Protein AF-A0A967BGD7-F1 (afdb_monomer)

Radius of gyration: 21.69 Å; Cα contacts (8 Å, |Δi|>4): 410; chains: 1; bounding box: 66×58×56 Å

pLDDT: mean 85.73, std 11.51, range [27.0, 98.19]

InterPro domains:
  IPR017853 Glycoside hydrolase superfamily [SSF51445] (15-182)

Foldseek 3Di:
DDDDDDDPDDDPDDDDLVVQADAAQQQPADDPPRGCVVVVCVVSVRQAYEPHDAPVQQQDQFLLCQQDQWGQDPVPRHITGGDGLQNVQQVCVVVLHEYEYEHAQLVQWDPDADPLRATAGRDPLVSLLVSLQCQCVCVSNGNRHYQEYEYHHPCCPSSVHAVVRLLRSLVVSVVSNVVSCCPDPPSVSCPNYYYHYDDHDCDHSNNLVVVADDFQVRRVVVLCVSLVHDDDCVVQADPVRHGVRSVSRNCSSPVDPPPPDD

Mean predicted aligned error: 8.6 Å

Sequence (262 aa):
MNFEVSAKNISQNTYVDAHFGGNFLATKDSLGEDGTFDEAVQALGLTTLRYPGGALTEQNLGVLTPETEQIIGRDTGEPIEFTPISEFITYAEEQGLAVTFVLPTRVFVGDQTDENGERFAEVDEDAVRNFVSQATDGSLGGESDIQAFEIGNEYWGAGEMSAVEYGRVASEMAAIIDDELSKLPNPEQFEDIDIIVQMGMNYGTSDLSDKFEGTAEEQLAAANEAYGLNLSEDKFIYGSGDVAWTKVKDHRLTPEASLGGM

Structure (mmCIF, N/CA/C/O backbone):
data_AF-A0A967BGD7-F1
#
_entry.id   AF-A0A967BGD7-F1
#
loop_
_atom_site.group_PDB
_atom_site.id
_atom_site.type_symbol
_atom_site.label_atom_id
_atom_site.label_alt_id
_atom_site.label_comp_id
_atom_site.label_asym_id
_atom_site.label_entity_id
_atom_site.label_seq_id
_atom_site.pdbx_PDB_ins_code
_atom_site.Cartn_x
_atom_site.Cartn_y
_atom_site.Cartn_z
_atom_site.occupancy
_atom_site.B_iso_or_equiv
_atom_site.auth_seq_id
_atom_site.auth_comp_id
_atom_site.auth_asym_id
_atom_site.auth_atom_id
_atom_site.pdbx_PDB_model_num
ATOM 1 N N . MET A 1 1 ? -43.174 -11.623 -21.788 1.00 53.16 1 MET A N 1
ATOM 2 C CA . MET A 1 1 ? -41.867 -12.019 -22.348 1.00 53.16 1 MET A CA 1
ATOM 3 C C . MET A 1 1 ? -41.143 -12.693 -21.201 1.00 53.16 1 MET A C 1
ATOM 5 O O . MET A 1 1 ? -40.913 -12.024 -20.204 1.00 53.16 1 MET A O 1
ATOM 9 N N . ASN A 1 2 ? -40.953 -14.011 -21.263 1.00 63.94 2 ASN A N 1
ATOM 10 C CA . ASN A 1 2 ? -40.358 -14.768 -20.162 1.00 63.94 2 ASN A CA 1
ATOM 11 C C . ASN A 1 2 ? -38.872 -14.945 -20.455 1.00 63.94 2 ASN A C 1
ATOM 13 O O . ASN A 1 2 ? -38.520 -15.417 -21.534 1.00 63.94 2 ASN A O 1
ATOM 17 N N . PHE A 1 3 ? -38.031 -14.546 -19.509 1.00 69.31 3 PHE A N 1
ATOM 18 C CA . PHE A 1 3 ? -36.614 -14.874 -19.520 1.00 69.31 3 PHE A CA 1
ATOM 19 C C . PHE A 1 3 ? -36.413 -16.139 -18.690 1.00 69.31 3 PHE A C 1
ATOM 21 O O . PHE A 1 3 ? -36.825 -16.192 -17.533 1.00 69.31 3 PHE A O 1
ATOM 28 N N . GLU A 1 4 ? -35.797 -17.150 -19.293 1.00 77.19 4 GLU A N 1
ATOM 29 C CA . GLU A 1 4 ? -35.272 -18.310 -18.579 1.00 77.19 4 GLU A CA 1
ATOM 30 C C . GLU A 1 4 ? -33.787 -18.074 -18.313 1.00 77.19 4 GLU A C 1
ATOM 32 O O . GLU A 1 4 ? -32.988 -17.932 -19.241 1.00 77.19 4 GLU A O 1
ATOM 37 N N . VAL A 1 5 ? -33.423 -18.014 -17.034 1.00 81.12 5 VAL A N 1
ATOM 38 C CA . VAL A 1 5 ? -32.028 -17.977 -16.599 1.00 81.12 5 VAL A CA 1
ATOM 39 C C . VAL A 1 5 ? -31.574 -19.417 -16.392 1.00 81.12 5 VAL A C 1
ATOM 41 O O . VAL A 1 5 ? -32.187 -20.160 -15.629 1.00 81.12 5 VAL A O 1
ATOM 44 N N . SER A 1 6 ? -30.493 -19.813 -17.061 1.00 81.69 6 SER A N 1
ATOM 45 C CA . SER A 1 6 ? -29.815 -21.087 -16.811 1.00 81.69 6 SER A CA 1
ATOM 46 C C . SER A 1 6 ? -28.326 -20.837 -16.594 1.00 81.69 6 SER A C 1
ATOM 48 O O . SER A 1 6 ? -27.671 -20.159 -17.387 1.00 81.69 6 SER A O 1
ATOM 50 N N . ALA A 1 7 ? -27.787 -21.362 -15.493 1.00 80.19 7 ALA A N 1
ATOM 51 C CA . ALA A 1 7 ? -26.358 -21.302 -15.223 1.00 80.19 7 ALA A CA 1
ATOM 52 C C . ALA A 1 7 ? -25.629 -22.287 -16.151 1.00 80.19 7 ALA A C 1
ATOM 54 O O . ALA A 1 7 ? -25.899 -23.486 -16.127 1.00 80.19 7 ALA A O 1
ATOM 55 N N . LYS A 1 8 ? -24.709 -21.784 -16.984 1.00 76.75 8 LYS A N 1
ATOM 56 C CA . LYS A 1 8 ? -23.867 -22.622 -17.860 1.00 76.75 8 LYS A CA 1
ATOM 57 C C . LYS A 1 8 ? -22.669 -23.231 -17.136 1.00 76.75 8 LYS A C 1
ATOM 59 O O . LYS A 1 8 ? -22.189 -24.287 -17.536 1.00 76.75 8 LYS A O 1
ATOM 64 N N . ASN A 1 9 ? -22.160 -22.541 -16.124 1.00 76.50 9 ASN A N 1
ATOM 65 C CA . ASN A 1 9 ? -21.024 -22.962 -15.322 1.00 76.50 9 ASN A CA 1
ATOM 66 C C . ASN A 1 9 ? -21.157 -22.326 -13.932 1.00 76.50 9 ASN A C 1
ATOM 68 O O . ASN A 1 9 ? -21.662 -21.209 -13.819 1.00 76.50 9 ASN A O 1
ATOM 72 N N . ILE A 1 10 ? -20.735 -23.050 -12.901 1.00 73.19 10 ILE A N 1
ATOM 73 C CA . ILE A 1 10 ? -20.636 -22.544 -11.535 1.00 73.19 10 ILE A CA 1
ATOM 74 C C . ILE A 1 10 ? -19.144 -22.405 -11.247 1.00 73.19 10 ILE A C 1
ATOM 76 O O . ILE A 1 10 ? -18.440 -23.416 -11.164 1.00 73.19 10 ILE A O 1
ATOM 80 N N . SER A 1 11 ? -18.685 -21.157 -11.118 1.00 74.75 11 SER A N 1
ATOM 81 C CA . SER A 1 11 ? -17.330 -20.858 -10.652 1.00 74.75 11 SER A CA 1
ATOM 82 C C . SER A 1 11 ? -17.075 -21.594 -9.338 1.00 74.75 11 SER A C 1
ATOM 84 O O . SER A 1 11 ? -17.924 -21.576 -8.451 1.00 74.75 11 SER A O 1
ATOM 86 N N . GLN A 1 12 ? -15.929 -22.264 -9.231 1.00 78.62 12 GLN A N 1
ATOM 87 C CA . GLN A 1 12 ? -15.493 -22.916 -7.991 1.00 78.62 12 GLN A CA 1
ATOM 88 C C . GLN A 1 12 ? -14.725 -21.953 -7.075 1.00 78.62 12 GLN A C 1
ATOM 90 O O . GLN A 1 12 ? -14.271 -22.363 -6.013 1.00 78.62 12 GLN A O 1
ATOM 95 N N . ASN A 1 13 ? -14.556 -20.691 -7.484 1.00 79.00 13 ASN A N 1
ATOM 96 C CA . ASN A 1 13 ? -13.881 -19.697 -6.664 1.00 79.00 13 ASN A CA 1
ATOM 97 C C . ASN A 1 13 ? -14.774 -19.337 -5.476 1.00 79.00 13 ASN A C 1
ATOM 99 O O . ASN A 1 13 ? -15.938 -18.968 -5.655 1.00 79.00 13 ASN A O 1
ATOM 103 N N . THR A 1 14 ? -14.217 -19.435 -4.274 1.00 78.31 14 THR A N 1
ATOM 104 C CA . THR A 1 14 ? -14.884 -18.990 -3.054 1.00 78.31 14 THR A CA 1
ATOM 105 C C . THR A 1 14 ? -14.867 -17.468 -3.009 1.00 78.31 14 THR A C 1
ATOM 107 O O . THR A 1 14 ? -13.802 -16.859 -3.018 1.00 78.31 14 THR A O 1
ATOM 110 N N . TYR A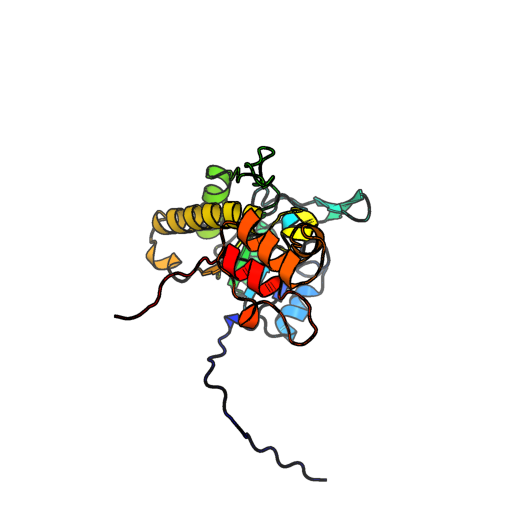 1 15 ? -16.048 -16.861 -2.938 1.00 75.75 15 TYR A N 1
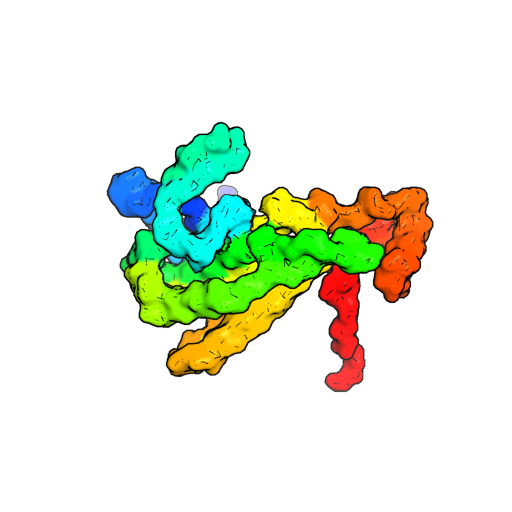ATOM 111 C CA . TYR A 1 15 ? -16.192 -15.454 -2.583 1.00 75.75 15 TYR A CA 1
ATOM 112 C C . TYR A 1 15 ? -16.439 -15.379 -1.078 1.00 75.75 15 TYR A C 1
ATOM 114 O O . TYR A 1 15 ? -17.387 -15.981 -0.577 1.00 75.75 15 TYR A O 1
ATOM 122 N N . VAL A 1 16 ? -15.551 -14.685 -0.377 1.00 75.25 16 VAL A N 1
ATOM 123 C CA . VAL A 1 16 ? -15.649 -14.377 1.059 1.00 75.25 16 VAL A CA 1
ATOM 124 C C . VAL A 1 16 ? -15.980 -12.902 1.266 1.00 75.25 16 VAL A C 1
ATOM 126 O O . VAL A 1 16 ? -15.755 -12.104 0.354 1.00 75.25 16 VAL A O 1
ATOM 129 N N . ASP A 1 17 ? -16.447 -12.542 2.460 1.00 72.00 17 ASP A N 1
ATOM 130 C CA . ASP A 1 17 ? -16.827 -11.169 2.820 1.00 72.00 17 ASP A CA 1
ATOM 131 C C . ASP A 1 17 ? -15.687 -10.161 2.595 1.00 72.00 17 ASP A C 1
ATOM 133 O O . ASP A 1 17 ? -15.929 -9.051 2.137 1.00 72.00 17 ASP A O 1
ATOM 137 N N . ALA A 1 18 ? -14.428 -10.592 2.737 1.00 71.62 18 ALA A N 1
ATOM 138 C CA . ALA A 1 18 ? -13.238 -9.806 2.396 1.00 71.62 18 ALA A CA 1
ATOM 139 C C . ALA A 1 18 ? -13.191 -9.280 0.938 1.00 71.62 18 ALA A C 1
ATOM 141 O O . ALA A 1 18 ? -12.418 -8.373 0.644 1.00 71.62 18 ALA A O 1
ATOM 142 N N . HIS A 1 19 ? -14.013 -9.800 0.014 1.00 74.81 19 HIS A N 1
ATOM 143 C CA . HIS A 1 19 ? -14.142 -9.250 -1.346 1.00 74.81 19 HIS A CA 1
ATOM 144 C C . HIS A 1 19 ? -15.038 -8.000 -1.422 1.00 74.81 19 HIS A C 1
ATOM 146 O O . HIS A 1 19 ? -15.045 -7.323 -2.451 1.00 74.81 19 HIS A O 1
ATOM 152 N N . PHE A 1 20 ? -15.814 -7.704 -0.377 1.00 81.31 20 PHE A N 1
ATOM 153 C CA . PHE A 1 20 ? -16.800 -6.622 -0.328 1.00 81.31 20 PHE A CA 1
ATOM 154 C C . PHE A 1 20 ? -16.317 -5.471 0.567 1.00 81.31 20 PHE A C 1
ATOM 156 O O . PHE A 1 20 ? -16.976 -5.059 1.521 1.00 81.31 20 PHE A O 1
ATOM 163 N N . GLY A 1 21 ? -15.131 -4.956 0.241 1.00 84.56 21 GLY A N 1
ATOM 164 C CA . GLY A 1 21 ? -14.515 -3.810 0.907 1.00 84.56 21 GLY A CA 1
ATOM 165 C C . GLY A 1 21 ? -14.778 -2.466 0.236 1.00 84.56 21 GLY A C 1
ATOM 166 O O . GLY A 1 21 ? -15.133 -2.392 -0.943 1.00 84.56 21 GLY A O 1
ATOM 167 N N . GLY A 1 22 ? -14.557 -1.387 0.985 1.00 88.06 22 GLY A N 1
ATOM 168 C CA . GLY A 1 22 ? -14.559 -0.018 0.472 1.00 88.06 22 GLY A CA 1
ATOM 169 C C . GLY A 1 22 ? -13.238 0.703 0.705 1.00 88.06 22 GLY A C 1
ATOM 170 O O . GLY A 1 22 ? -12.459 0.355 1.586 1.00 88.06 22 GLY A O 1
ATOM 171 N N . ASN A 1 23 ? -12.990 1.744 -0.087 1.00 88.25 23 ASN A N 1
ATOM 172 C CA . ASN A 1 23 ? -11.900 2.681 0.173 1.00 88.25 23 ASN A CA 1
ATOM 173 C C . ASN A 1 23 ? -12.436 3.858 0.981 1.00 88.25 23 ASN A C 1
ATOM 175 O O . ASN A 1 23 ? -13.383 4.508 0.535 1.00 88.25 23 ASN A O 1
ATOM 179 N N . PHE A 1 24 ? -11.785 4.181 2.096 1.00 87.50 24 PHE A N 1
ATOM 180 C CA . PHE A 1 24 ? -12.020 5.444 2.780 1.00 87.50 24 PHE A CA 1
ATOM 181 C C . PHE A 1 24 ? -11.003 6.483 2.300 1.00 87.50 24 PHE A C 1
ATOM 183 O O . PHE A 1 24 ? -9.802 6.398 2.565 1.00 87.50 24 PHE A O 1
ATOM 190 N N . LEU A 1 25 ? -11.475 7.459 1.527 1.00 82.00 25 LEU A N 1
ATOM 191 C CA . LEU A 1 25 ? -10.657 8.571 1.047 1.00 82.00 25 LEU A CA 1
ATOM 192 C C . LEU A 1 25 ? -10.679 9.678 2.101 1.00 82.00 25 LEU A C 1
ATOM 194 O O . LEU A 1 25 ? -11.581 10.510 2.072 1.00 82.00 25 LEU A O 1
ATOM 198 N N . ALA A 1 26 ? -9.654 9.712 2.956 1.00 80.06 26 ALA A N 1
ATOM 199 C CA . ALA A 1 26 ? -9.527 10.592 4.128 1.00 80.06 26 ALA A CA 1
ATOM 200 C C . ALA A 1 26 ? -9.583 12.114 3.859 1.00 80.06 26 ALA A C 1
ATOM 202 O O . ALA A 1 26 ? -9.374 12.900 4.770 1.00 80.06 26 ALA A O 1
ATOM 203 N N . THR A 1 27 ? -9.822 12.543 2.617 1.00 78.62 27 THR A N 1
ATOM 204 C CA . THR A 1 27 ? -9.913 13.952 2.198 1.00 78.62 27 THR A CA 1
ATOM 205 C C . THR A 1 27 ? -11.196 14.295 1.436 1.00 78.62 27 THR A C 1
ATOM 207 O O . THR A 1 27 ? -11.368 15.446 1.034 1.00 78.62 27 THR A O 1
ATOM 210 N N . LYS A 1 28 ? -12.063 13.315 1.128 1.00 70.12 28 LYS A N 1
ATOM 211 C CA . LYS A 1 28 ? -13.203 13.516 0.207 1.00 70.12 28 LYS A CA 1
ATOM 212 C C . LYS A 1 28 ? -14.581 13.426 0.846 1.00 70.12 28 LYS A C 1
ATOM 214 O O . LYS A 1 28 ? -15.502 14.027 0.300 1.00 70.12 28 LYS A O 1
ATOM 219 N N . ASP A 1 29 ? -14.723 12.660 1.917 1.00 71.50 29 ASP A N 1
ATOM 220 C CA . ASP A 1 29 ? -15.961 12.542 2.685 1.00 71.50 29 ASP A CA 1
ATOM 221 C C . ASP A 1 29 ? -15.599 12.457 4.171 1.00 71.50 29 ASP A C 1
ATOM 223 O O . ASP A 1 29 ? -14.468 12.098 4.509 1.00 71.50 29 ASP A O 1
ATOM 227 N N . SER A 1 30 ? -16.547 12.810 5.029 1.00 77.88 30 SER A N 1
ATOM 228 C CA . SER A 1 30 ? -16.391 12.836 6.483 1.00 77.88 30 SER A CA 1
ATOM 229 C C . SER A 1 30 ? -17.207 11.715 7.126 1.00 77.88 30 SER A C 1
ATOM 231 O O . SER A 1 30 ? -18.115 11.152 6.508 1.00 77.88 30 SER A O 1
ATOM 233 N N . LEU A 1 31 ? -16.868 11.380 8.366 1.00 80.75 31 LEU A N 1
ATOM 234 C CA . LEU A 1 31 ? -17.605 10.420 9.186 1.00 80.75 31 LEU A CA 1
ATOM 235 C C . LEU A 1 31 ? -18.675 11.152 10.013 1.00 80.75 31 LEU A C 1
ATOM 237 O O . LEU A 1 31 ? -18.513 12.329 10.347 1.00 80.75 31 LEU A O 1
ATOM 241 N N . GLY A 1 32 ? -19.763 10.466 10.369 1.00 73.75 32 GLY A N 1
ATOM 242 C CA . GLY A 1 32 ? -20.796 11.006 11.254 1.00 73.75 32 GLY A CA 1
ATOM 243 C C . GLY A 1 32 ? -21.733 12.036 10.609 1.00 73.75 32 GLY A C 1
ATOM 244 O O . GLY A 1 32 ? -21.962 12.043 9.402 1.00 73.75 32 GLY A O 1
ATOM 245 N N . GLU A 1 33 ? -22.324 12.908 11.439 1.00 68.06 33 GLU A N 1
ATOM 246 C CA . GLU A 1 33 ? -23.429 13.808 11.043 1.00 68.06 33 GLU A CA 1
ATOM 247 C C . GLU A 1 33 ? -23.067 14.822 9.941 1.00 68.06 33 GLU A C 1
ATOM 249 O O . GLU A 1 33 ? -23.964 15.343 9.273 1.00 68.06 33 GLU A O 1
ATOM 254 N N . ASP A 1 34 ? -21.774 15.091 9.747 1.00 71.12 34 ASP A N 1
ATOM 255 C CA . ASP A 1 34 ? -21.267 16.074 8.788 1.00 71.12 34 ASP A CA 1
ATOM 256 C C . ASP A 1 34 ? -20.898 15.463 7.416 1.00 71.12 34 ASP A C 1
ATOM 258 O O . ASP A 1 34 ? -20.554 16.207 6.493 1.00 71.12 34 ASP A O 1
ATOM 262 N N . GLY A 1 35 ? -20.998 14.136 7.247 1.00 78.25 35 GLY A N 1
ATOM 263 C CA . GLY A 1 35 ? -20.630 13.424 6.017 1.00 78.25 35 GLY A CA 1
ATOM 264 C C . GLY A 1 35 ? -21.675 12.426 5.509 1.00 78.25 35 GLY A C 1
ATOM 265 O O . GLY A 1 35 ? -22.759 12.279 6.071 1.00 78.25 35 GLY A O 1
ATOM 266 N N . THR A 1 36 ? -21.367 11.755 4.393 1.00 83.38 36 THR A N 1
ATOM 267 C CA . THR A 1 36 ? -22.256 10.744 3.774 1.00 83.38 36 THR A CA 1
ATOM 268 C C . THR A 1 36 ? -21.664 9.339 3.731 1.00 83.38 36 THR A C 1
ATOM 270 O O . THR A 1 36 ? -22.303 8.409 3.225 1.00 83.38 36 THR A O 1
ATOM 273 N N . PHE A 1 37 ? -20.452 9.160 4.259 1.00 86.12 37 PHE A N 1
ATOM 274 C CA . PHE A 1 37 ? -19.721 7.907 4.128 1.00 86.12 37 PHE A CA 1
ATOM 275 C C . PHE A 1 37 ? -20.443 6.746 4.826 1.00 86.12 37 PHE A C 1
ATOM 277 O O . PHE A 1 37 ? -20.570 5.662 4.254 1.00 86.12 37 PHE A O 1
ATOM 284 N N . ASP A 1 38 ? -21.009 6.996 6.005 1.00 84.50 38 ASP A N 1
ATOM 285 C CA . ASP A 1 38 ? -21.715 6.001 6.817 1.00 84.50 38 ASP A CA 1
ATOM 286 C C . ASP A 1 38 ? -22.938 5.426 6.085 1.00 84.50 38 ASP A C 1
ATOM 288 O O . ASP A 1 38 ? -23.196 4.218 6.102 1.00 84.50 38 ASP A O 1
ATOM 292 N N . GLU A 1 39 ? -23.666 6.282 5.358 1.00 86.00 39 GLU A N 1
ATOM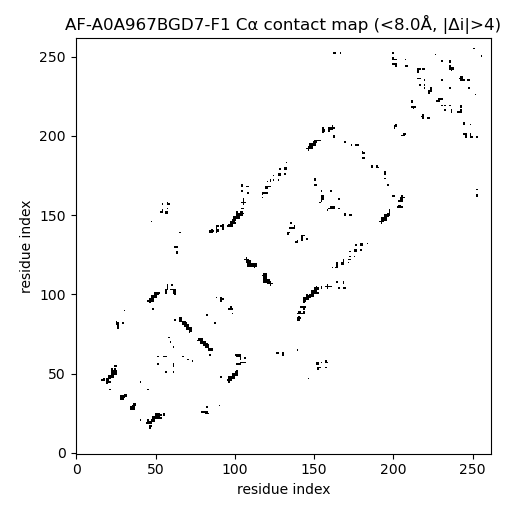 293 C CA . GLU A 1 39 ? -24.799 5.866 4.530 1.00 86.00 39 GLU A CA 1
ATOM 294 C C . GLU A 1 39 ? -24.340 4.957 3.383 1.00 86.00 39 GLU A C 1
ATOM 296 O O . GLU A 1 39 ? -25.005 3.966 3.071 1.00 86.00 39 GLU A O 1
ATOM 301 N N . ALA A 1 40 ? -23.192 5.262 2.767 1.00 87.00 40 ALA A N 1
ATOM 302 C CA . ALA A 1 40 ? -22.622 4.457 1.692 1.00 87.00 40 ALA A CA 1
ATOM 303 C C . ALA A 1 40 ? -22.132 3.092 2.197 1.00 87.00 40 ALA A C 1
ATOM 305 O O . ALA A 1 40 ? -22.402 2.078 1.548 1.00 87.00 40 ALA A O 1
ATOM 306 N N . VAL A 1 41 ? -21.476 3.051 3.362 1.00 87.75 41 VAL A N 1
ATOM 307 C CA . VAL A 1 41 ? -21.052 1.808 4.028 1.00 87.75 41 VAL A CA 1
ATOM 308 C C . VAL A 1 41 ? -22.253 0.895 4.263 1.00 87.75 41 VAL A C 1
ATOM 310 O O . VAL A 1 41 ? -22.242 -0.262 3.836 1.00 87.75 41 VAL A O 1
ATOM 313 N N . GLN A 1 42 ? -23.324 1.426 4.860 1.00 86.94 42 GLN A N 1
ATOM 314 C CA . GLN A 1 42 ? -24.535 0.655 5.147 1.00 86.94 42 GLN A CA 1
ATOM 315 C C . GLN A 1 42 ? -25.276 0.231 3.874 1.00 86.94 42 GLN A C 1
ATOM 317 O O . GLN A 1 42 ? -25.730 -0.909 3.769 1.00 86.94 42 GLN A O 1
ATOM 322 N N . ALA A 1 43 ? -25.398 1.124 2.887 1.00 87.75 43 ALA A N 1
ATOM 323 C CA . ALA A 1 43 ? -26.116 0.842 1.647 1.00 87.75 43 ALA A CA 1
ATOM 324 C C . ALA A 1 43 ? -25.420 -0.220 0.782 1.00 87.75 43 ALA A C 1
ATOM 326 O O . ALA A 1 43 ? -26.098 -0.988 0.095 1.00 87.75 43 ALA A O 1
ATOM 327 N N . LEU A 1 44 ? -24.085 -0.258 0.801 1.00 88.12 44 LEU A N 1
ATOM 328 C CA . LEU A 1 44 ? -23.283 -1.226 0.052 1.00 88.12 44 LEU A CA 1
ATOM 329 C C . LEU A 1 44 ? -23.001 -2.511 0.842 1.00 88.12 44 LEU A C 1
ATOM 331 O O . LEU A 1 44 ? -22.572 -3.492 0.238 1.00 88.12 44 LEU A O 1
ATOM 335 N N . GLY A 1 45 ? -23.276 -2.522 2.151 1.00 87.88 45 GLY A N 1
ATOM 336 C CA . GLY A 1 45 ? -23.012 -3.665 3.023 1.00 87.88 45 GLY A CA 1
ATOM 337 C C . GLY A 1 45 ? -21.522 -3.972 3.126 1.00 87.88 45 GLY A C 1
ATOM 338 O O . GLY A 1 45 ? -21.139 -5.136 3.038 1.00 87.88 45 GLY A O 1
ATOM 339 N N . LEU A 1 46 ? -20.692 -2.930 3.232 1.00 90.56 46 LEU A N 1
ATOM 340 C CA . LEU A 1 46 ? -19.246 -3.098 3.340 1.00 90.56 46 LEU A CA 1
ATOM 341 C C . LEU A 1 46 ? 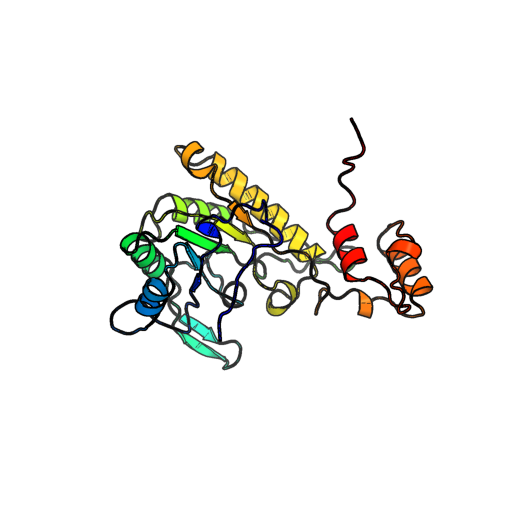-18.893 -3.774 4.664 1.00 90.56 46 LEU A C 1
ATOM 343 O O . LEU A 1 46 ? -19.489 -3.470 5.693 1.00 90.56 46 LEU A O 1
ATOM 347 N N . THR A 1 47 ? -17.905 -4.663 4.627 1.00 89.56 47 THR A N 1
ATOM 348 C CA . THR A 1 47 ? -17.414 -5.389 5.812 1.00 89.56 47 THR A CA 1
ATOM 349 C C . THR A 1 47 ? -15.962 -5.063 6.144 1.00 89.56 47 THR A C 1
ATOM 351 O O . THR A 1 47 ? -15.469 -5.442 7.201 1.00 89.56 47 THR A O 1
ATOM 354 N N . THR A 1 48 ? -15.268 -4.369 5.240 1.00 91.62 48 THR A N 1
ATOM 355 C CA . THR A 1 48 ? -13.877 -3.951 5.416 1.00 91.62 48 THR A CA 1
ATOM 356 C C . THR A 1 48 ? -13.620 -2.590 4.780 1.00 91.62 48 THR A C 1
ATOM 358 O O . THR A 1 48 ? -14.230 -2.242 3.759 1.00 91.62 48 THR A O 1
ATOM 361 N N . LEU A 1 49 ? -12.721 -1.813 5.381 1.00 93.31 49 LEU A N 1
ATOM 362 C CA . LEU A 1 49 ? -12.318 -0.493 4.918 1.00 93.31 49 LEU A CA 1
ATOM 363 C C . LEU A 1 49 ? -10.805 -0.397 4.730 1.00 93.31 49 LEU A C 1
ATOM 365 O O . LEU A 1 49 ? -10.018 -0.689 5.623 1.00 93.31 49 LEU A O 1
ATOM 369 N N . ARG A 1 50 ? -10.401 0.098 3.561 1.00 92.94 50 ARG A N 1
ATOM 370 C CA . ARG A 1 50 ? -9.008 0.397 3.224 1.00 92.94 50 ARG A CA 1
ATOM 371 C C . ARG A 1 50 ? -8.675 1.852 3.548 1.00 92.94 50 ARG A C 1
ATOM 373 O O . ARG A 1 50 ? -9.326 2.754 3.007 1.00 92.94 50 ARG A O 1
ATOM 380 N N . TYR A 1 51 ? -7.634 2.068 4.354 1.00 92.31 51 TYR A N 1
ATOM 381 C CA . TYR A 1 51 ? -7.185 3.381 4.813 1.00 92.31 51 TYR A CA 1
ATOM 382 C C . TYR A 1 51 ? -5.653 3.565 4.715 1.00 92.31 51 TYR A C 1
ATOM 384 O O . TYR A 1 51 ? -4.909 2.706 5.176 1.00 92.31 51 TYR A O 1
ATOM 392 N N . PRO A 1 52 ? -5.155 4.717 4.235 1.00 89.75 52 PRO A N 1
ATOM 393 C CA . PRO A 1 52 ? -5.907 5.704 3.478 1.00 89.75 52 PRO A CA 1
ATOM 394 C C . PRO A 1 52 ? -6.184 5.179 2.060 1.00 89.75 52 PRO A C 1
ATOM 396 O O . PRO A 1 52 ? -5.401 4.445 1.455 1.00 89.75 52 PRO A O 1
ATOM 399 N N . GLY A 1 53 ? -7.338 5.543 1.511 1.00 81.00 53 GLY A N 1
ATOM 400 C CA . GLY A 1 53 ? -7.722 5.196 0.149 1.00 81.00 53 GLY A CA 1
ATOM 401 C C . GLY A 1 53 ? -6.899 5.930 -0.919 1.00 81.00 53 GLY A C 1
ATOM 402 O O . GLY A 1 53 ? -6.547 7.101 -0.769 1.00 81.00 53 GLY A O 1
ATOM 403 N N . GLY A 1 54 ? -6.675 5.265 -2.056 1.00 79.12 5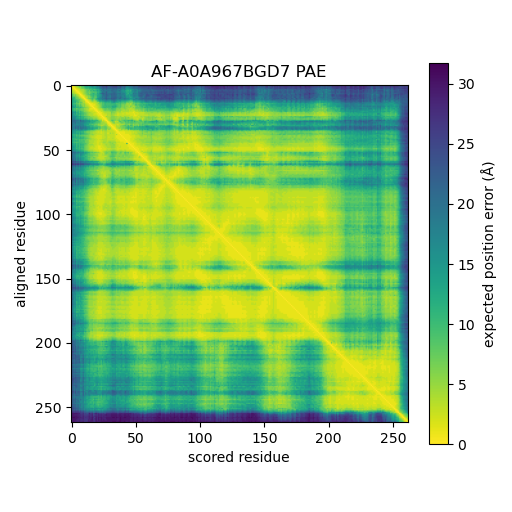4 GLY A N 1
ATOM 404 C CA . GLY A 1 54 ? -6.099 5.864 -3.265 1.00 79.12 54 GLY A CA 1
ATOM 405 C C . GLY A 1 54 ? -4.674 6.409 -3.111 1.00 79.12 54 GLY A C 1
ATOM 406 O O . GLY A 1 54 ? -3.923 6.018 -2.223 1.00 79.12 54 GLY A O 1
ATOM 407 N N . ALA A 1 55 ? -4.302 7.350 -3.984 1.00 79.19 55 ALA A N 1
ATOM 408 C CA . ALA A 1 55 ? -2.955 7.933 -4.031 1.00 79.19 55 ALA A CA 1
ATOM 409 C C . ALA A 1 55 ? -2.590 8.811 -2.814 1.00 79.19 55 ALA A C 1
ATOM 411 O O . ALA A 1 55 ? -1.491 9.366 -2.781 1.00 79.19 55 ALA A O 1
ATOM 412 N N . LEU A 1 56 ? -3.492 8.961 -1.835 1.00 83.12 56 LEU A N 1
ATOM 413 C CA . LEU A 1 56 ? -3.243 9.718 -0.606 1.00 83.12 56 LEU A CA 1
ATOM 414 C C . LEU A 1 56 ? -2.143 9.077 0.238 1.00 83.12 56 LEU A C 1
ATOM 416 O O . LEU A 1 56 ? -1.358 9.813 0.833 1.00 83.12 56 LEU A O 1
ATOM 420 N N . THR A 1 57 ? -2.047 7.742 0.236 1.00 85.38 57 THR A N 1
ATOM 421 C CA . THR A 1 57 ? -1.003 6.999 0.952 1.00 85.38 57 THR A CA 1
ATOM 422 C C . THR A 1 57 ? 0.384 7.525 0.626 1.00 85.38 57 THR A C 1
ATOM 424 O O . THR A 1 57 ? 1.168 7.754 1.528 1.00 85.38 57 THR A O 1
ATOM 427 N N . GLU A 1 58 ? 0.684 7.773 -0.648 1.00 86.00 58 GLU A N 1
ATOM 428 C CA . GLU A 1 58 ? 2.021 8.213 -1.055 1.00 86.00 58 GLU A CA 1
ATOM 429 C C . GLU A 1 58 ? 2.221 9.735 -0.941 1.00 86.00 58 GLU A C 1
ATOM 431 O O . GLU A 1 58 ? 3.345 10.232 -1.030 1.00 86.00 58 GLU A O 1
ATOM 436 N N . GLN A 1 59 ? 1.141 10.504 -0.781 1.00 78.62 59 GLN A N 1
ATOM 437 C CA . GLN A 1 59 ? 1.184 11.968 -0.661 1.00 78.62 59 GLN A CA 1
ATOM 438 C C . GLN A 1 59 ? 1.300 12.431 0.794 1.00 78.62 59 GLN A C 1
ATOM 440 O O . GLN A 1 59 ? 1.877 13.485 1.058 1.00 78.62 59 GLN A O 1
ATOM 445 N N . ASN A 1 60 ? 0.786 11.634 1.725 1.00 75.69 60 ASN A N 1
ATOM 446 C CA . ASN A 1 60 ? 0.950 11.791 3.162 1.00 75.69 60 ASN A CA 1
ATOM 447 C C . ASN A 1 60 ? 2.113 10.890 3.646 1.00 75.69 60 ASN A C 1
ATOM 449 O O . ASN A 1 60 ? 2.451 9.908 2.997 1.00 75.69 60 ASN A O 1
ATOM 453 N N . LEU A 1 61 ? 2.726 11.198 4.791 1.00 73.69 61 LEU A N 1
ATOM 454 C CA . LEU A 1 61 ? 3.535 10.223 5.539 1.00 73.69 61 LEU A CA 1
ATOM 455 C C . LEU A 1 61 ? 2.657 9.104 6.144 1.00 73.69 61 LEU A C 1
ATOM 457 O O . LEU A 1 61 ? 3.172 8.114 6.657 1.00 73.69 61 LEU A O 1
ATOM 461 N N . GLY A 1 62 ? 1.332 9.241 6.039 1.00 68.06 62 GLY A N 1
ATOM 462 C CA . GLY A 1 62 ? 0.343 8.200 6.283 1.00 68.06 62 GLY A CA 1
ATOM 463 C C . GLY A 1 62 ? 0.426 7.692 7.714 1.00 68.06 62 GLY A C 1
ATOM 464 O O . GLY A 1 62 ? 0.382 8.468 8.663 1.00 68.06 62 GLY A O 1
ATOM 465 N N . VAL A 1 63 ? 0.600 6.379 7.844 1.00 69.88 63 VAL A N 1
ATOM 466 C CA . VAL A 1 63 ? 0.728 5.654 9.114 1.00 69.88 63 VAL A CA 1
ATOM 467 C C . VAL A 1 63 ? 1.907 6.097 9.992 1.00 69.88 63 VAL A C 1
ATOM 469 O O . VAL A 1 63 ? 1.926 5.821 11.186 1.00 69.88 63 VAL A O 1
ATOM 472 N N . LEU A 1 64 ? 2.885 6.810 9.421 1.00 79.94 64 LEU A N 1
ATOM 473 C CA . LEU A 1 64 ? 4.035 7.346 10.158 1.00 79.94 64 LEU A CA 1
ATOM 474 C C . LEU A 1 64 ? 3.682 8.627 10.926 1.00 79.94 64 LEU A C 1
ATOM 476 O O . LEU A 1 64 ? 4.420 9.059 11.810 1.00 79.94 64 LEU A O 1
ATOM 480 N N . THR A 1 65 ? 2.552 9.245 10.586 1.00 84.94 65 THR A N 1
ATOM 481 C CA . THR A 1 65 ? 1.984 10.409 11.265 1.00 84.94 65 THR A CA 1
ATOM 482 C C . THR A 1 65 ? 0.484 10.166 11.481 1.00 84.94 65 THR A C 1
ATOM 484 O O . THR A 1 65 ? -0.342 10.808 10.830 1.00 84.94 65 THR A O 1
ATOM 487 N N . PRO A 1 66 ? 0.114 9.221 12.372 1.00 86.25 66 PRO A N 1
ATOM 488 C CA . PRO A 1 66 ? -1.256 8.708 12.492 1.00 86.25 66 PRO A CA 1
ATOM 489 C C . PRO A 1 66 ? -2.288 9.793 12.834 1.00 86.25 66 PRO A C 1
ATOM 491 O O . PRO A 1 66 ? -3.425 9.729 12.378 1.00 86.25 66 PRO A O 1
ATOM 494 N N . GLU A 1 67 ? -1.866 10.836 13.552 1.00 90.00 67 GLU A N 1
ATOM 495 C CA . GLU A 1 67 ? -2.724 11.944 13.993 1.00 90.00 67 GLU A CA 1
ATOM 496 C C . GLU A 1 67 ? -2.659 13.177 13.069 1.00 90.00 67 GLU A C 1
ATOM 498 O O . GLU A 1 67 ? -2.872 14.311 13.497 1.00 90.00 67 GLU A O 1
ATOM 503 N N . THR A 1 68 ? -2.290 13.002 11.798 1.00 88.75 68 THR A N 1
ATOM 504 C CA . THR A 1 68 ? -2.304 14.102 10.827 1.00 88.75 68 THR A CA 1
ATOM 505 C C . THR A 1 68 ? -3.736 14.528 10.509 1.00 88.75 68 THR A C 1
ATOM 507 O O . THR A 1 68 ? -4.477 13.776 9.896 1.00 88.75 68 THR A O 1
ATOM 510 N N . GLU A 1 69 ? -4.081 15.772 10.844 1.00 89.62 69 GLU A N 1
ATOM 511 C CA . GLU A 1 69 ? -5.398 16.368 10.547 1.00 89.62 69 GLU A CA 1
ATOM 512 C C . GLU A 1 69 ? -5.428 17.170 9.232 1.00 89.62 69 GLU A C 1
ATOM 514 O O . GLU A 1 69 ? -6.490 17.550 8.738 1.00 89.62 69 GLU A O 1
ATOM 519 N N . GLN A 1 70 ? -4.259 17.498 8.668 1.00 88.12 70 GLN A N 1
ATOM 520 C CA . GLN A 1 70 ? -4.141 18.285 7.437 1.00 88.12 70 GLN A CA 1
ATOM 521 C C . GLN A 1 70 ? -2.942 17.854 6.597 1.00 88.12 70 GLN A C 1
ATOM 523 O O . GLN A 1 70 ? -1.837 17.675 7.112 1.00 88.12 70 GLN A O 1
ATOM 528 N N . ILE A 1 71 ? -3.139 17.783 5.282 1.00 86.88 71 ILE A N 1
ATOM 529 C CA . ILE A 1 71 ? -2.071 17.567 4.297 1.00 86.88 71 ILE A CA 1
ATOM 530 C C . ILE A 1 71 ? -2.080 18.679 3.247 1.00 86.88 71 ILE A C 1
ATOM 532 O O . ILE A 1 71 ? -3.034 19.445 3.142 1.00 86.88 71 ILE A O 1
ATOM 536 N N . ILE A 1 72 ? -1.020 18.780 2.445 1.00 84.81 72 ILE A N 1
ATOM 537 C CA . ILE A 1 72 ? -0.987 19.706 1.308 1.00 84.81 72 ILE A CA 1
ATOM 538 C C . ILE A 1 72 ? -1.518 18.989 0.068 1.00 84.81 72 ILE A C 1
ATOM 540 O O . ILE A 1 72 ? -0.960 17.977 -0.358 1.00 84.81 72 ILE A O 1
ATOM 544 N N . GLY A 1 73 ? -2.587 19.519 -0.526 1.00 80.56 73 GLY A N 1
ATOM 545 C CA . GLY A 1 73 ? -3.176 18.968 -1.741 1.00 80.56 73 GLY A CA 1
ATOM 546 C C . GLY A 1 73 ? -2.208 19.063 -2.919 1.00 80.56 73 GLY A C 1
ATOM 547 O O . GLY A 1 73 ? -1.754 20.152 -3.266 1.00 80.56 73 GLY A O 1
ATOM 548 N N . ARG A 1 74 ? -1.917 17.934 -3.574 1.00 72.50 74 ARG A N 1
ATOM 549 C CA . ARG A 1 74 ? -0.972 17.873 -4.704 1.00 72.50 74 ARG A CA 1
ATOM 550 C C . ARG A 1 74 ? -1.342 18.817 -5.853 1.00 72.50 74 ARG A C 1
ATOM 552 O O . ARG A 1 74 ? -0.461 19.449 -6.428 1.00 72.50 74 ARG A O 1
ATOM 559 N N . ASP A 1 75 ? -2.630 18.899 -6.182 1.00 76.31 75 ASP A N 1
ATOM 560 C CA . ASP A 1 75 ? -3.109 19.653 -7.347 1.00 76.31 75 ASP A CA 1
ATOM 561 C C . ASP A 1 75 ? -3.259 21.154 -7.065 1.00 76.31 75 ASP A C 1
ATOM 563 O O . ASP A 1 75 ? -3.125 21.978 -7.970 1.00 76.31 75 ASP A O 1
ATOM 567 N N . THR A 1 76 ? -3.558 21.517 -5.817 1.00 82.19 76 THR A N 1
ATOM 568 C CA . THR A 1 76 ? -3.870 22.896 -5.417 1.00 82.19 76 THR A CA 1
ATOM 569 C C . THR A 1 76 ? -2.700 23.593 -4.733 1.00 82.19 76 THR A C 1
ATOM 571 O O . THR A 1 76 ? -2.612 24.815 -4.799 1.00 82.19 76 THR A O 1
ATOM 574 N N . GLY A 1 77 ? -1.807 22.840 -4.084 1.00 84.25 77 GLY A N 1
ATOM 575 C CA . GLY A 1 77 ? -0.765 23.369 -3.202 1.00 84.25 77 GLY A CA 1
ATOM 576 C C . GLY A 1 77 ? -1.296 23.934 -1.880 1.00 84.25 77 GLY A C 1
ATOM 577 O O . GLY A 1 77 ? -0.525 24.511 -1.118 1.00 84.25 77 GLY A O 1
ATOM 578 N N . GLU A 1 78 ? -2.591 23.773 -1.604 1.00 87.75 78 GLU A N 1
ATOM 579 C CA . GLU A 1 78 ? -3.267 24.324 -0.428 1.00 87.75 78 GLU A CA 1
ATOM 580 C C . GLU A 1 78 ? -3.492 23.244 0.642 1.00 87.75 78 GLU A C 1
ATOM 582 O O . GLU A 1 78 ? -3.609 22.062 0.295 1.00 87.75 78 GLU A O 1
ATOM 587 N N . PRO A 1 79 ? -3.592 23.619 1.931 1.00 88.38 79 PRO A N 1
ATOM 588 C CA . PRO A 1 79 ? -3.994 22.695 2.985 1.00 88.38 79 PRO A CA 1
ATOM 589 C C . PRO A 1 79 ? -5.381 22.104 2.714 1.00 88.38 79 PRO A C 1
ATOM 591 O O . PRO A 1 79 ? -6.320 22.828 2.377 1.00 88.38 79 PRO A O 1
ATOM 594 N N . ILE A 1 80 ? -5.504 20.793 2.889 1.00 87.50 80 ILE A N 1
ATOM 595 C CA . ILE A 1 80 ? -6.764 20.050 2.871 1.00 87.50 80 ILE A CA 1
ATOM 596 C C . ILE A 1 80 ? -6.890 19.260 4.169 1.00 87.50 80 ILE A C 1
ATOM 598 O O . ILE A 1 80 ? -5.890 18.768 4.697 1.00 87.50 80 ILE A O 1
ATOM 602 N N . GLU A 1 81 ? -8.114 19.160 4.678 1.00 88.62 81 GLU A N 1
ATOM 603 C CA . GLU A 1 81 ? -8.422 18.335 5.845 1.00 88.62 81 GLU A CA 1
ATOM 604 C C . GLU A 1 81 ? -8.137 16.863 5.540 1.00 88.62 81 GLU A C 1
ATOM 606 O O . GLU A 1 81 ? -8.318 16.394 4.411 1.00 88.62 81 GLU A O 1
ATOM 611 N N . PHE A 1 82 ? -7.639 16.166 6.553 1.00 88.88 82 PHE A N 1
ATOM 612 C CA . PHE A 1 82 ? -7.279 14.763 6.504 1.00 88.88 82 PHE A CA 1
ATOM 613 C C . PHE A 1 82 ? -7.805 14.084 7.765 1.00 88.88 82 PHE A C 1
ATOM 615 O O . PHE A 1 82 ? -7.483 14.519 8.864 1.00 88.88 82 PHE A O 1
ATOM 622 N N . THR A 1 83 ? -8.609 13.036 7.621 1.00 90.50 83 THR A N 1
ATOM 623 C CA . THR A 1 83 ? -9.121 12.272 8.767 1.00 90.50 83 THR A CA 1
ATOM 624 C C . THR A 1 83 ? -7.978 11.523 9.458 1.00 90.50 83 THR A C 1
ATOM 626 O O . THR A 1 83 ? -7.351 10.700 8.785 1.00 90.50 83 THR A O 1
ATOM 629 N N . PRO A 1 84 ? -7.708 11.739 10.758 1.00 91.69 84 PRO A N 1
ATOM 630 C CA . PRO A 1 84 ? -6.720 10.975 11.522 1.00 91.69 84 PRO A CA 1
ATOM 631 C C . PRO A 1 84 ? -7.033 9.476 11.593 1.00 91.69 84 PRO A C 1
ATOM 633 O O . PRO A 1 84 ? -8.188 9.060 11.476 1.00 91.69 84 PRO A O 1
ATOM 636 N N . ILE A 1 85 ? -6.011 8.655 11.846 1.00 92.62 85 ILE A N 1
ATOM 637 C CA . ILE A 1 85 ? -6.190 7.209 12.033 1.00 92.62 85 ILE A CA 1
ATOM 638 C C . ILE A 1 85 ? -7.087 6.924 13.239 1.00 92.62 85 ILE A C 1
ATOM 640 O O . ILE A 1 85 ? -7.952 6.057 13.147 1.00 92.62 85 ILE A O 1
ATOM 644 N N . SER A 1 86 ? -6.935 7.681 14.327 1.00 92.25 86 SER A N 1
ATOM 645 C CA . SER A 1 86 ? -7.734 7.508 15.543 1.00 92.25 86 SER A CA 1
ATOM 646 C C . SER A 1 86 ? -9.236 7.665 15.327 1.00 92.25 86 SER A C 1
ATOM 648 O O . SER A 1 86 ? -10.028 6.843 15.795 1.00 92.25 86 SER A O 1
ATOM 650 N N . GLU A 1 87 ? -9.634 8.674 14.557 1.00 92.25 87 GLU A N 1
ATOM 651 C CA . GLU A 1 87 ? -11.027 8.897 14.173 1.00 92.25 87 GLU A CA 1
ATOM 652 C C . GLU A 1 87 ? -11.551 7.752 13.295 1.00 92.25 87 GLU A C 1
ATOM 654 O O . GLU A 1 87 ? -12.630 7.210 13.541 1.00 92.25 87 GLU A O 1
ATOM 659 N N . PHE A 1 88 ? -10.756 7.330 12.309 1.00 92.56 88 PHE A N 1
ATOM 660 C CA . PHE A 1 88 ? -11.120 6.245 11.404 1.00 92.56 88 PHE A CA 1
ATOM 661 C C . PHE A 1 88 ? -11.270 4.891 12.119 1.00 92.56 88 PHE A C 1
ATOM 663 O O . PHE A 1 88 ? -12.246 4.183 11.871 1.00 92.56 88 PHE A O 1
ATOM 670 N N . ILE A 1 89 ? -10.342 4.529 13.013 1.00 93.38 89 ILE A N 1
ATOM 671 C CA . ILE A 1 89 ? -10.398 3.267 13.769 1.00 93.38 89 ILE A CA 1
ATOM 672 C C . ILE A 1 89 ? -11.589 3.263 14.722 1.00 93.38 89 ILE A C 1
ATOM 674 O O . ILE A 1 89 ? -12.296 2.260 14.785 1.00 93.38 89 ILE A O 1
ATOM 678 N N . THR A 1 90 ? -11.848 4.382 15.410 1.00 92.38 90 THR A N 1
ATOM 679 C CA . THR A 1 90 ? -13.021 4.510 16.290 1.00 92.38 90 THR A CA 1
ATOM 680 C C . THR A 1 90 ? -14.301 4.202 15.513 1.00 92.38 90 THR A C 1
ATOM 682 O O . THR A 1 90 ? -15.116 3.386 15.939 1.00 92.38 90 THR A O 1
ATOM 685 N N . TYR A 1 91 ? -14.452 4.796 14.328 1.00 91.81 91 TYR A N 1
ATOM 686 C CA . TYR A 1 91 ? -15.594 4.525 13.461 1.00 91.81 91 TYR A CA 1
ATOM 687 C C . TYR A 1 91 ? -15.651 3.066 12.987 1.00 91.81 91 TYR A C 1
ATOM 689 O O . TYR A 1 91 ? -16.714 2.444 13.029 1.00 91.81 91 TYR A O 1
ATOM 697 N N . ALA A 1 92 ? -14.523 2.501 12.548 1.00 93.06 92 ALA A N 1
ATOM 698 C CA . ALA A 1 92 ? -14.466 1.115 12.095 1.00 93.06 92 ALA A CA 1
ATOM 699 C C . ALA A 1 92 ? -14.873 0.137 13.210 1.00 93.06 92 ALA A C 1
ATOM 701 O O . ALA A 1 92 ? -15.673 -0.766 12.962 1.00 93.06 92 ALA A O 1
ATOM 702 N N . GLU A 1 93 ? -14.406 0.354 14.442 1.00 92.81 93 GLU A N 1
ATOM 703 C CA . GLU A 1 93 ? -14.791 -0.438 15.614 1.00 92.81 93 GLU A CA 1
ATOM 704 C C . GLU A 1 93 ? -16.292 -0.309 15.919 1.00 92.81 93 GLU A C 1
ATOM 706 O O . GLU A 1 93 ? -16.982 -1.321 16.059 1.00 92.81 93 GLU A O 1
ATOM 711 N N . GLU A 1 94 ? -16.832 0.915 15.948 1.00 91.25 94 GLU A N 1
ATOM 712 C CA . GLU A 1 94 ? -18.258 1.162 16.208 1.00 91.25 94 GLU A CA 1
ATOM 713 C C . GLU A 1 94 ? -19.181 0.486 15.183 1.00 91.25 94 GLU A C 1
ATOM 715 O O . GLU A 1 94 ? -20.282 0.045 15.530 1.00 91.25 94 GLU A O 1
ATOM 720 N N . GLN A 1 95 ? -18.740 0.394 13.927 1.00 90.06 95 GLN A N 1
ATOM 721 C CA . GLN A 1 95 ? -19.487 -0.253 12.847 1.00 90.06 95 GLN A CA 1
ATOM 722 C C . GLN A 1 95 ? -19.169 -1.749 12.685 1.00 90.06 95 GLN A C 1
ATOM 724 O O . GLN A 1 95 ? -19.820 -2.417 11.879 1.00 90.06 95 GLN A O 1
ATOM 729 N N . GLY A 1 96 ? -18.205 -2.291 13.438 1.00 91.12 96 GLY A N 1
ATOM 730 C CA . GLY A 1 96 ? -17.757 -3.680 13.304 1.00 91.12 96 GLY A CA 1
ATOM 731 C C . GLY A 1 96 ? -17.132 -3.983 11.939 1.00 91.12 96 GLY A C 1
ATOM 732 O O . GLY A 1 96 ? -17.379 -5.045 11.369 1.00 91.12 96 GLY A O 1
ATOM 733 N N . LEU A 1 97 ? -16.386 -3.025 11.386 1.00 92.19 97 LEU A N 1
ATOM 734 C CA . LEU A 1 97 ? -15.687 -3.137 10.110 1.00 92.19 97 LEU A CA 1
ATOM 735 C C . LEU A 1 97 ? -14.239 -3.550 10.355 1.00 92.19 97 LEU A C 1
ATOM 737 O O . LEU A 1 97 ? -13.576 -2.982 11.222 1.00 92.19 97 LEU A O 1
ATOM 741 N N . ALA A 1 98 ? -13.744 -4.488 9.550 1.00 93.38 98 ALA A N 1
ATOM 742 C CA . ALA A 1 98 ? -12.319 -4.783 9.514 1.00 93.38 98 ALA A CA 1
ATOM 743 C C . ALA A 1 98 ? -11.552 -3.692 8.747 1.00 93.38 98 ALA A C 1
ATOM 745 O O . ALA A 1 98 ? -12.127 -2.957 7.936 1.00 93.38 98 ALA A O 1
ATOM 746 N N . VAL A 1 99 ? -10.243 -3.598 8.970 1.00 94.12 99 VAL A N 1
ATOM 747 C CA . VAL A 1 99 ? -9.403 -2.545 8.391 1.00 94.12 99 VAL A CA 1
ATOM 748 C C . VAL A 1 99 ? -8.232 -3.113 7.598 1.00 94.12 99 VAL A C 1
ATOM 750 O O . VAL A 1 99 ? -7.513 -4.002 8.046 1.00 94.12 99 VAL A O 1
ATOM 753 N N . THR A 1 100 ? -7.980 -2.530 6.428 1.00 94.38 100 THR A N 1
ATOM 754 C CA . THR A 1 100 ? -6.697 -2.640 5.729 1.00 94.38 100 THR A CA 1
ATOM 755 C C . THR A 1 100 ? -5.939 -1.324 5.829 1.00 94.38 100 THR A C 1
ATOM 757 O O . THR A 1 100 ? -6.381 -0.314 5.276 1.00 94.38 100 THR A O 1
ATOM 760 N N . PHE A 1 101 ? -4.777 -1.338 6.482 1.00 94.38 101 PHE A N 1
ATOM 761 C CA . PHE A 1 101 ? -3.884 -0.181 6.526 1.00 94.38 101 PHE A CA 1
ATOM 762 C C . PHE A 1 101 ? -2.930 -0.189 5.344 1.00 94.38 101 PHE A C 1
ATOM 764 O O . PHE A 1 101 ? -2.257 -1.182 5.095 1.00 94.38 101 PHE A O 1
ATOM 771 N N . VAL A 1 102 ? -2.830 0.933 4.641 1.00 93.31 102 VAL A N 1
ATOM 772 C CA . VAL A 1 102 ? -1.920 1.103 3.511 1.00 93.31 102 VAL A CA 1
ATOM 773 C C . VAL A 1 102 ? -0.714 1.915 3.973 1.00 93.31 102 VAL A C 1
ATOM 775 O O . VAL A 1 102 ? -0.851 3.081 4.349 1.00 93.31 102 VAL A O 1
ATOM 778 N N . LEU A 1 103 ? 0.470 1.314 3.938 1.00 93.31 103 LEU A N 1
ATOM 779 C CA . LEU A 1 103 ? 1.720 1.955 4.330 1.00 93.31 103 LEU A CA 1
ATOM 780 C C . LEU A 1 103 ? 2.369 2.649 3.120 1.00 93.31 103 LEU A C 1
ATOM 782 O O . LEU A 1 103 ? 2.381 2.072 2.032 1.00 93.31 103 LEU A O 1
ATOM 786 N N . PRO A 1 104 ? 2.925 3.866 3.270 1.00 91.69 104 PRO A N 1
ATOM 787 C CA . PRO A 1 104 ? 3.608 4.556 2.181 1.00 91.69 104 PRO A CA 1
ATOM 788 C C . PRO A 1 104 ? 4.914 3.863 1.815 1.00 91.69 104 PRO A C 1
ATOM 790 O O . PRO A 1 104 ? 5.596 3.299 2.666 1.00 91.69 104 PRO A O 1
ATOM 793 N N . THR A 1 105 ? 5.303 3.984 0.548 1.00 91.94 105 THR A N 1
ATOM 794 C CA . THR A 1 105 ? 6.578 3.443 0.052 1.00 91.94 105 THR A CA 1
ATOM 795 C C . THR A 1 105 ? 7.514 4.526 -0.461 1.00 91.94 105 THR A C 1
ATOM 797 O O . THR A 1 105 ? 8.731 4.388 -0.358 1.00 91.94 105 THR A O 1
ATOM 800 N N . ARG A 1 106 ? 6.978 5.660 -0.933 1.00 90.06 106 ARG A N 1
ATOM 801 C CA . ARG A 1 106 ? 7.758 6.798 -1.448 1.00 90.06 106 ARG A CA 1
ATOM 802 C C . ARG A 1 106 ? 8.791 7.335 -0.457 1.00 90.06 106 ARG A C 1
ATOM 804 O O . ARG A 1 106 ? 9.803 7.883 -0.873 1.00 90.06 106 ARG A O 1
ATOM 811 N N . VAL A 1 107 ? 8.515 7.235 0.837 1.00 90.56 107 VAL A N 1
ATOM 812 C CA . VAL A 1 107 ? 9.382 7.767 1.901 1.00 90.56 107 VAL A CA 1
ATOM 813 C C . VAL A 1 107 ? 10.528 6.826 2.268 1.00 90.56 107 VAL A C 1
ATOM 815 O O . VAL A 1 107 ? 11.416 7.230 3.007 1.00 90.56 107 VAL A O 1
ATOM 818 N N . PHE A 1 108 ? 10.512 5.603 1.737 1.00 93.06 108 PHE A N 1
ATOM 819 C CA . PHE A 1 108 ? 11.463 4.538 2.048 1.00 93.06 108 PHE A CA 1
ATOM 820 C C . PHE A 1 108 ? 12.329 4.138 0.852 1.00 93.06 108 PHE A C 1
ATOM 822 O O . PHE A 1 108 ? 12.955 3.081 0.860 1.00 93.06 108 PHE A O 1
ATOM 829 N N . VAL A 1 109 ? 12.375 4.968 -0.191 1.00 91.38 109 VAL A N 1
ATOM 830 C CA . VAL A 1 109 ? 13.322 4.817 -1.298 1.00 91.38 109 VAL A CA 1
ATOM 831 C C . VAL A 1 109 ? 14.420 5.873 -1.166 1.00 91.38 109 VAL A C 1
ATOM 833 O O . VAL A 1 109 ? 14.134 7.066 -1.072 1.00 91.38 109 VAL A O 1
ATOM 836 N N . GLY A 1 110 ? 15.672 5.423 -1.132 1.00 91.12 110 GLY A N 1
ATOM 837 C CA . GLY A 1 110 ? 16.847 6.271 -0.954 1.00 91.12 110 GLY A CA 1
ATOM 838 C C . GLY A 1 110 ? 17.312 6.960 -2.235 1.00 91.12 110 GLY A C 1
ATOM 839 O O . GLY A 1 110 ? 16.815 6.706 -3.332 1.00 91.12 110 GLY A O 1
ATOM 840 N N . ASP A 1 111 ? 18.334 7.804 -2.110 1.00 91.94 111 ASP A N 1
ATOM 841 C CA . ASP A 1 111 ? 18.932 8.518 -3.251 1.00 91.94 111 ASP A CA 1
ATOM 842 C C . ASP A 1 111 ? 20.040 7.711 -3.952 1.00 91.94 111 ASP A C 1
ATOM 844 O O . ASP A 1 111 ? 20.420 7.998 -5.093 1.00 91.94 111 ASP A O 1
ATOM 848 N N . GLN A 1 112 ? 20.610 6.713 -3.270 1.00 94.38 112 GLN A N 1
ATOM 849 C CA . GLN A 1 112 ? 21.677 5.887 -3.831 1.00 94.38 112 GLN A CA 1
ATOM 850 C C . GLN A 1 112 ? 21.119 4.900 -4.849 1.00 94.38 112 GLN A C 1
ATOM 852 O O . GLN A 1 112 ? 20.134 4.220 -4.582 1.00 94.38 112 GLN A O 1
ATOM 857 N N . THR A 1 113 ? 21.793 4.784 -5.992 1.00 92.69 113 THR A N 1
ATOM 858 C CA . THR A 1 113 ? 21.412 3.886 -7.085 1.00 92.69 113 THR A CA 1
ATOM 859 C C . THR A 1 113 ? 22.435 2.777 -7.285 1.00 92.69 113 THR A C 1
ATOM 861 O O . THR A 1 113 ? 23.623 2.935 -6.988 1.00 92.69 113 THR A O 1
ATOM 864 N N . ASP A 1 114 ? 21.961 1.636 -7.777 1.00 86.88 114 ASP A N 1
ATOM 865 C CA . ASP A 1 114 ? 22.815 0.552 -8.251 1.00 86.88 114 ASP A CA 1
ATOM 866 C C . ASP A 1 114 ? 23.388 0.836 -9.656 1.00 86.88 114 ASP A C 1
ATOM 868 O O . ASP A 1 114 ? 23.204 1.907 -10.237 1.00 86.88 114 ASP A O 1
ATOM 872 N N . GLU A 1 115 ? 24.092 -0.142 -10.228 1.00 84.31 115 GLU A N 1
ATOM 873 C CA . GLU A 1 115 ? 24.670 -0.042 -11.576 1.00 84.31 115 GLU A CA 1
ATOM 874 C C . GLU A 1 115 ? 23.634 0.136 -12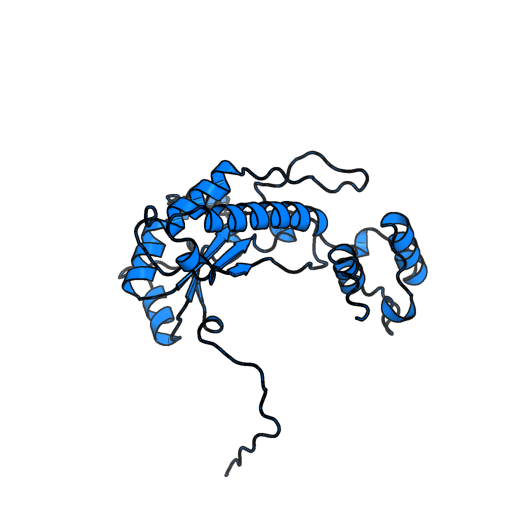.701 1.00 84.31 115 GLU A C 1
ATOM 876 O O . GLU A 1 115 ? 23.982 0.618 -13.778 1.00 84.31 115 GLU A O 1
ATOM 881 N N . ASN A 1 116 ? 22.370 -0.207 -12.445 1.00 77.88 116 ASN A N 1
ATOM 882 C CA . ASN A 1 116 ? 21.254 -0.083 -13.380 1.00 77.88 116 ASN A CA 1
ATOM 883 C C . ASN A 1 116 ? 20.469 1.226 -13.186 1.00 77.88 116 ASN A C 1
ATOM 885 O O . ASN A 1 116 ? 19.476 1.451 -13.883 1.00 77.88 116 ASN A O 1
ATOM 889 N N . GLY A 1 117 ? 20.908 2.088 -12.262 1.00 85.44 117 GLY A N 1
ATOM 890 C CA . GLY A 1 117 ? 20.231 3.336 -11.921 1.00 85.44 117 GLY A CA 1
ATOM 891 C C . GLY A 1 117 ? 19.003 3.149 -11.028 1.00 85.44 117 GLY A C 1
ATOM 892 O O . GLY A 1 117 ? 18.229 4.089 -10.891 1.00 85.44 117 GLY A O 1
ATOM 893 N N . GLU A 1 118 ? 18.811 1.967 -10.435 1.00 86.31 118 GLU A N 1
ATOM 894 C CA . GLU A 1 118 ? 17.673 1.665 -9.562 1.00 86.31 118 GLU A CA 1
ATOM 895 C C . GLU A 1 118 ? 18.028 2.029 -8.114 1.00 86.31 118 GLU A C 1
ATOM 897 O O . GLU A 1 118 ? 19.038 1.549 -7.581 1.00 86.31 118 GLU A O 1
ATOM 902 N N . ARG A 1 119 ? 17.203 2.853 -7.461 1.00 92.62 119 ARG A N 1
ATOM 903 C CA . ARG A 1 119 ? 17.404 3.292 -6.074 1.00 92.62 119 ARG A CA 1
ATOM 904 C C . ARG A 1 119 ? 17.331 2.140 -5.067 1.00 92.62 119 ARG A C 1
ATOM 906 O O . ARG A 1 119 ? 16.606 1.157 -5.259 1.00 92.62 119 ARG A O 1
ATOM 913 N N . PHE A 1 120 ? 18.107 2.235 -3.992 1.00 93.88 120 PHE A N 1
ATOM 914 C CA . PHE A 1 120 ? 18.043 1.300 -2.865 1.00 93.88 120 PHE A CA 1
ATOM 915 C C . PHE A 1 120 ? 16.890 1.639 -1.915 1.00 93.88 120 PHE A C 1
ATOM 917 O O . PHE A 1 120 ? 16.434 2.779 -1.859 1.00 93.88 120 PHE A O 1
ATOM 924 N N . ALA A 1 121 ? 16.415 0.632 -1.180 1.00 95.25 121 ALA A N 1
ATOM 925 C CA . ALA A 1 121 ? 15.479 0.849 -0.086 1.00 95.25 121 ALA A CA 1
ATOM 926 C C . ALA A 1 121 ? 16.204 1.484 1.112 1.00 95.25 121 ALA A C 1
ATOM 928 O O . ALA A 1 121 ? 17.363 1.173 1.386 1.00 95.25 121 ALA A O 1
ATOM 929 N N . GLU A 1 122 ? 15.502 2.376 1.797 1.00 95.19 122 GLU A N 1
ATOM 930 C CA . GLU A 1 122 ? 15.885 3.015 3.055 1.00 95.19 122 GLU A CA 1
ATOM 931 C C . GLU A 1 122 ? 14.661 2.975 3.986 1.00 95.19 122 GLU A C 1
ATOM 933 O O . GLU A 1 122 ? 14.081 4.006 4.326 1.00 95.19 122 GLU A O 1
ATOM 938 N N . VAL A 1 123 ? 14.202 1.765 4.329 1.00 95.44 123 VAL A N 1
ATOM 939 C CA . VAL A 1 123 ? 13.039 1.585 5.209 1.00 95.44 123 VAL A CA 1
ATOM 940 C C . VAL A 1 123 ? 13.408 1.985 6.638 1.00 95.44 123 VAL A C 1
ATOM 942 O O . VAL A 1 123 ? 14.394 1.510 7.199 1.00 95.44 123 VAL A O 1
ATOM 945 N N . ASP A 1 124 ? 12.594 2.847 7.249 1.00 95.00 124 ASP A N 1
ATOM 946 C CA . ASP A 1 124 ? 12.676 3.120 8.685 1.00 95.00 124 ASP A CA 1
ATOM 947 C C . ASP A 1 124 ? 12.003 1.970 9.444 1.00 95.00 124 ASP A C 1
ATOM 949 O O . ASP A 1 124 ? 10.786 1.954 9.647 1.00 95.00 124 ASP A O 1
ATOM 953 N N . GLU A 1 125 ? 12.803 0.964 9.802 1.00 96.06 125 GLU A N 1
ATOM 954 C CA . GLU A 1 125 ? 12.328 -0.236 10.490 1.00 96.06 125 GLU A CA 1
ATOM 955 C C . GLU A 1 125 ? 11.600 0.093 11.799 1.00 96.06 125 GLU A C 1
ATOM 957 O O . GLU A 1 125 ? 10.524 -0.454 12.051 1.00 96.06 125 GLU A O 1
ATOM 962 N N . ASP A 1 126 ? 12.135 1.015 12.602 1.00 95.50 126 ASP A N 1
ATOM 963 C CA . ASP A 1 126 ? 11.533 1.395 13.882 1.00 95.50 126 ASP A CA 1
ATOM 964 C C . ASP A 1 126 ? 10.153 2.028 13.668 1.00 95.50 126 ASP A C 1
ATOM 966 O O . ASP A 1 126 ? 9.212 1.728 14.407 1.00 95.50 126 ASP A O 1
ATOM 970 N N . ALA A 1 127 ? 10.000 2.870 12.641 1.00 93.88 127 ALA A N 1
ATOM 971 C CA . ALA A 1 127 ? 8.722 3.505 12.341 1.00 93.88 127 ALA A CA 1
ATOM 972 C C . ALA A 1 127 ? 7.663 2.500 11.853 1.00 93.88 127 ALA A C 1
ATOM 974 O O . ALA A 1 127 ? 6.511 2.574 12.288 1.00 93.88 127 ALA A O 1
ATOM 975 N N . VAL A 1 128 ? 8.047 1.540 11.000 1.00 95.69 128 VAL A N 1
ATOM 976 C CA . VAL A 1 128 ? 7.141 0.475 10.533 1.00 95.69 128 VAL A CA 1
ATOM 977 C C . VAL A 1 128 ? 6.706 -0.411 11.699 1.00 95.69 128 VAL A C 1
ATOM 979 O O . VAL A 1 128 ? 5.507 -0.620 11.883 1.00 95.69 128 VAL A O 1
ATOM 982 N N . ARG A 1 129 ? 7.652 -0.881 12.525 1.00 96.19 129 ARG A N 1
ATOM 983 C CA . ARG A 1 129 ? 7.347 -1.707 13.705 1.00 96.19 129 ARG A CA 1
ATOM 984 C C . ARG A 1 129 ? 6.428 -0.987 14.669 1.00 96.19 129 ARG A C 1
ATOM 986 O O . ARG A 1 129 ? 5.394 -1.525 15.039 1.00 96.19 129 ARG A O 1
ATOM 993 N N . ASN A 1 130 ? 6.777 0.249 15.020 1.00 94.31 130 ASN A N 1
ATOM 994 C CA . ASN A 1 130 ? 5.991 1.043 15.948 1.00 94.31 130 ASN A CA 1
ATOM 995 C C . ASN A 1 130 ? 4.552 1.228 15.451 1.00 94.31 130 ASN A C 1
ATOM 997 O O . ASN A 1 130 ? 3.632 1.138 16.254 1.00 94.31 130 ASN A O 1
ATOM 1001 N N . PHE A 1 131 ? 4.334 1.436 14.151 1.00 94.31 131 PHE A N 1
ATOM 1002 C CA . PHE A 1 131 ? 2.973 1.494 13.625 1.00 94.31 131 PHE A CA 1
ATOM 1003 C C . PHE A 1 131 ? 2.228 0.157 13.761 1.00 94.31 131 PHE A C 1
ATOM 1005 O O . PHE A 1 131 ? 1.092 0.151 14.223 1.00 94.31 131 PHE A O 1
ATOM 1012 N N . VAL A 1 132 ? 2.858 -0.968 13.406 1.00 94.88 132 VAL A N 1
ATOM 1013 C CA . VAL A 1 132 ? 2.248 -2.304 13.547 1.00 94.88 132 VAL A CA 1
ATOM 1014 C C . VAL A 1 132 ? 1.884 -2.589 15.006 1.00 94.88 132 VAL A C 1
ATOM 1016 O O . VAL A 1 132 ? 0.756 -3.002 15.281 1.00 94.88 132 VAL A O 1
ATOM 1019 N N . SER A 1 133 ? 2.786 -2.312 15.954 1.00 94.38 133 SER A N 1
ATOM 1020 C CA . SER A 1 133 ? 2.492 -2.458 17.383 1.00 94.38 133 SER A CA 1
ATOM 1021 C C . SER A 1 133 ? 1.325 -1.561 17.807 1.00 94.38 133 SER A C 1
ATOM 1023 O O . SER A 1 133 ? 0.415 -2.035 18.473 1.00 94.38 133 SER A O 1
ATOM 1025 N N . GLN A 1 134 ? 1.307 -0.292 17.381 1.00 93.25 134 GLN A N 1
ATOM 1026 C CA . GLN A 1 134 ? 0.254 0.654 17.763 1.00 93.25 134 GLN A CA 1
ATOM 1027 C C . GLN A 1 134 ? -1.124 0.309 17.177 1.00 93.25 134 GLN A C 1
ATOM 1029 O O . GLN A 1 134 ? -2.155 0.505 17.820 1.00 93.25 134 GLN A O 1
ATOM 1034 N N . ALA A 1 135 ? -1.155 -0.195 15.942 1.00 92.12 135 ALA A N 1
ATOM 1035 C CA . ALA A 1 135 ? -2.389 -0.621 15.295 1.00 92.12 135 ALA A CA 1
ATOM 1036 C C . ALA A 1 135 ? -2.988 -1.850 15.993 1.00 92.12 135 ALA A C 1
ATOM 1038 O O . ALA A 1 135 ? -4.197 -1.928 16.175 1.00 92.12 135 ALA A O 1
ATOM 1039 N N . THR A 1 136 ? -2.141 -2.795 16.402 1.00 92.38 136 THR A N 1
ATOM 1040 C CA . THR A 1 136 ? -2.562 -4.068 17.010 1.00 92.38 136 THR A CA 1
ATOM 1041 C C . THR A 1 136 ? -2.836 -3.982 18.514 1.00 92.38 136 THR A C 1
ATOM 1043 O O . THR A 1 136 ? -3.605 -4.789 19.029 1.00 92.38 136 THR A O 1
ATOM 1046 N N . ASP A 1 137 ? -2.234 -3.028 19.233 1.00 91.50 137 ASP A N 1
ATOM 1047 C CA . ASP A 1 137 ? -2.424 -2.848 20.683 1.00 91.50 137 ASP A CA 1
ATOM 1048 C C . ASP A 1 137 ? -3.551 -1.867 21.054 1.00 91.50 137 ASP A C 1
ATOM 1050 O O . ASP A 1 137 ? -3.787 -1.599 22.236 1.00 91.50 137 ASP A O 1
ATOM 1054 N N . GLY A 1 138 ? -4.229 -1.323 20.041 1.00 88.50 138 GLY A N 1
ATOM 1055 C CA . GLY A 1 138 ? -5.344 -0.392 20.170 1.00 88.50 138 GLY A CA 1
ATOM 1056 C C . GLY A 1 138 ? -4.962 1.042 20.544 1.00 88.50 138 GLY A C 1
ATOM 1057 O O . GLY A 1 138 ? -5.837 1.885 20.764 1.00 88.50 138 GLY A O 1
ATOM 1058 N N . SER A 1 139 ? -3.669 1.372 20.604 1.00 91.19 139 SER A N 1
ATOM 1059 C CA . SER A 1 139 ? -3.208 2.726 20.946 1.00 91.19 139 SER A CA 1
ATOM 1060 C C . SER A 1 139 ? -3.555 3.783 19.895 1.00 91.19 139 SER A C 1
ATOM 1062 O O . SER A 1 139 ? -3.552 4.973 20.216 1.00 91.19 139 SER A O 1
ATOM 1064 N N . LEU A 1 140 ? -3.941 3.365 18.687 1.00 89.50 140 LEU A N 1
ATOM 1065 C CA . LEU A 1 140 ? -4.483 4.229 17.637 1.00 89.50 140 LEU A CA 1
ATOM 1066 C C . LEU A 1 140 ? -5.994 4.479 17.770 1.00 89.50 140 LEU A C 1
ATOM 1068 O O . LEU A 1 140 ? -6.658 4.733 16.779 1.00 89.50 140 LEU A O 1
ATOM 1072 N N . GLY A 1 141 ? -6.557 4.433 18.977 1.00 83.69 141 GLY A N 1
ATOM 1073 C CA . GLY A 1 141 ? -7.934 4.875 19.235 1.00 83.69 141 GLY A CA 1
ATOM 1074 C C . GLY A 1 141 ? -8.999 3.778 19.244 1.00 83.69 141 GLY A C 1
ATOM 1075 O O . GLY A 1 141 ? -10.161 4.104 19.467 1.00 83.69 141 GLY A O 1
ATOM 1076 N N . GLY A 1 142 ? -8.625 2.507 19.075 1.00 87.69 142 GLY A N 1
ATOM 1077 C CA . GLY A 1 142 ? -9.553 1.376 19.154 1.00 87.69 142 GLY A CA 1
ATOM 1078 C C . GLY A 1 142 ? -8.923 0.041 18.756 1.00 87.69 142 GLY A C 1
ATOM 1079 O O . GLY A 1 142 ? -7.826 0.014 18.208 1.00 87.69 142 GLY A O 1
ATOM 1080 N N . GLU A 1 143 ? -9.626 -1.061 19.018 1.00 87.88 143 GLU A N 1
ATOM 1081 C CA . GLU A 1 143 ? -9.180 -2.450 18.778 1.00 87.88 143 GLU A CA 1
ATOM 1082 C C . GLU A 1 143 ? -9.911 -3.086 17.573 1.00 87.88 143 GLU A C 1
ATOM 1084 O O . GLU A 1 143 ? -10.263 -4.264 17.592 1.00 87.88 143 GLU A O 1
ATOM 1089 N N . SER A 1 144 ? -10.196 -2.298 16.529 1.00 88.00 144 SER A N 1
ATOM 1090 C CA . SER A 1 144 ? -10.834 -2.796 15.298 1.00 88.00 144 SER A CA 1
ATOM 1091 C C . SER A 1 144 ? -10.034 -3.950 14.670 1.00 88.00 144 SER A C 1
ATOM 1093 O O . SER A 1 144 ? -8.802 -3.917 14.639 1.00 88.00 144 SER A O 1
ATOM 1095 N N . ASP A 1 145 ? -10.740 -4.955 14.138 1.00 92.00 145 ASP A N 1
ATOM 1096 C CA . ASP A 1 145 ? -10.126 -6.110 13.478 1.00 92.00 145 ASP A CA 1
ATOM 1097 C C . ASP A 1 145 ? -9.260 -5.661 12.290 1.00 92.00 145 ASP A C 1
ATOM 1099 O O . ASP A 1 145 ? -9.747 -5.095 11.307 1.00 92.00 145 ASP A O 1
ATOM 1103 N N . ILE A 1 146 ? -7.961 -5.952 12.337 1.00 94.12 146 ILE A N 1
ATOM 1104 C CA . ILE A 1 146 ? -7.059 -5.686 11.215 1.00 94.12 146 ILE A CA 1
ATOM 1105 C C . ILE A 1 146 ? -7.145 -6.861 10.248 1.00 94.12 146 ILE A C 1
ATOM 1107 O O . ILE A 1 146 ? -6.792 -7.985 10.585 1.00 94.12 146 ILE A O 1
ATOM 1111 N N . GLN A 1 147 ? -7.583 -6.596 9.022 1.00 94.06 147 GLN A N 1
ATOM 1112 C CA . GLN A 1 147 ? -7.574 -7.582 7.949 1.00 94.06 147 GLN A CA 1
ATOM 1113 C C . GLN A 1 147 ? -6.195 -7.686 7.296 1.00 94.06 147 GLN A C 1
ATOM 1115 O O . GLN A 1 147 ? -5.749 -8.783 6.973 1.00 94.06 147 GLN A O 1
ATOM 1120 N N . ALA A 1 148 ? -5.550 -6.545 7.025 1.00 95.12 148 ALA A N 1
ATOM 1121 C CA . ALA A 1 148 ? -4.310 -6.543 6.261 1.00 95.12 148 ALA A CA 1
ATOM 1122 C C . ALA A 1 148 ? -3.451 -5.289 6.452 1.00 95.12 148 ALA A C 1
ATOM 1124 O O . ALA A 1 148 ? -3.961 -4.191 6.690 1.00 95.12 148 ALA A O 1
ATOM 1125 N N . PHE A 1 149 ? -2.153 -5.445 6.202 1.00 96.06 149 PHE A N 1
ATOM 1126 C CA . PHE A 1 149 ? -1.232 -4.354 5.903 1.00 96.06 149 PHE A CA 1
ATOM 1127 C C . PHE A 1 149 ? -0.889 -4.376 4.408 1.00 96.06 149 PHE A C 1
ATOM 1129 O O . PHE A 1 149 ? -0.233 -5.291 3.914 1.00 96.06 149 PHE A O 1
ATOM 1136 N N . GLU A 1 150 ? -1.339 -3.367 3.667 1.00 94.69 150 GLU A N 1
ATOM 1137 C CA . GLU A 1 150 ? -1.007 -3.167 2.258 1.00 94.69 150 GLU A CA 1
ATOM 1138 C C . GLU A 1 150 ? 0.224 -2.268 2.118 1.00 94.69 150 GLU A C 1
ATOM 1140 O O . GLU A 1 150 ? 0.302 -1.193 2.710 1.00 94.69 150 GLU A O 1
ATOM 1145 N N . ILE A 1 151 ? 1.191 -2.682 1.303 1.00 94.38 151 ILE A N 1
ATOM 1146 C CA . ILE A 1 151 ? 2.436 -1.946 1.102 1.00 94.38 151 ILE A CA 1
ATOM 1147 C C . ILE A 1 151 ? 2.359 -1.122 -0.183 1.00 94.38 151 ILE A C 1
ATOM 1149 O O . ILE A 1 151 ? 2.502 -1.636 -1.295 1.00 94.38 151 ILE A O 1
ATOM 1153 N N . GLY A 1 152 ? 2.206 0.186 -0.011 1.00 90.38 152 GLY A N 1
ATOM 1154 C CA . GLY A 1 152 ? 2.241 1.191 -1.063 1.00 90.38 152 GLY A CA 1
ATOM 1155 C C . GLY A 1 152 ? 0.973 1.287 -1.902 1.00 90.38 152 GLY A C 1
ATOM 1156 O O . GLY A 1 152 ? 0.102 0.420 -1.892 1.00 90.38 152 GLY A O 1
ATOM 1157 N N . ASN A 1 153 ? 0.881 2.371 -2.672 1.00 88.44 153 ASN A N 1
ATOM 1158 C CA . ASN A 1 153 ? -0.184 2.563 -3.650 1.00 88.44 153 ASN A CA 1
ATOM 1159 C C . ASN A 1 153 ? 0.293 3.322 -4.890 1.00 88.44 153 ASN A C 1
ATOM 1161 O O . ASN A 1 153 ? 0.662 4.487 -4.789 1.00 88.44 153 ASN A O 1
ATOM 1165 N N . GLU A 1 154 ? 0.167 2.722 -6.076 1.00 86.00 154 GLU A N 1
ATOM 1166 C CA . GLU A 1 154 ? 0.589 3.330 -7.346 1.00 86.00 154 GLU A CA 1
ATOM 1167 C C . GLU A 1 154 ? 2.034 3.849 -7.253 1.00 86.00 154 GLU A C 1
ATOM 1169 O O . GLU A 1 154 ? 2.326 5.013 -7.542 1.00 86.00 154 GLU A O 1
ATOM 1174 N N . TYR A 1 155 ? 2.949 2.974 -6.823 1.00 84.12 155 TYR A N 1
ATOM 1175 C CA . TYR A 1 155 ? 4.356 3.300 -6.547 1.00 84.12 155 TYR A CA 1
ATOM 1176 C C . TYR A 1 155 ? 5.069 4.010 -7.715 1.00 84.12 155 TYR A C 1
ATOM 1178 O O . TYR A 1 155 ? 5.981 4.806 -7.497 1.00 84.12 155 TYR A O 1
ATOM 1186 N N . TRP A 1 156 ? 4.623 3.779 -8.953 1.00 82.88 156 TRP A N 1
ATOM 1187 C CA . TRP A 1 156 ? 5.113 4.437 -10.170 1.00 82.88 156 TRP A CA 1
ATOM 1188 C C . TRP A 1 156 ? 4.731 5.920 -10.279 1.00 82.88 156 TRP A C 1
ATOM 1190 O O . TRP A 1 156 ? 5.368 6.667 -11.013 1.00 82.88 156 TRP A O 1
ATOM 1200 N N . GLY A 1 157 ? 3.647 6.346 -9.627 1.00 76.62 157 GLY A N 1
ATOM 1201 C CA . GLY A 1 157 ? 3.053 7.667 -9.803 1.00 76.62 157 GLY A CA 1
ATOM 1202 C C . GLY A 1 157 ? 3.618 8.694 -8.834 1.00 76.62 157 GLY A C 1
ATOM 1203 O O . GLY A 1 157 ? 4.180 9.699 -9.252 1.00 76.62 157 GLY A O 1
ATOM 1204 N N . ALA A 1 158 ? 3.425 8.465 -7.535 1.00 71.88 158 ALA A N 1
ATOM 1205 C CA . ALA A 1 158 ? 3.900 9.376 -6.494 1.00 71.88 158 ALA A CA 1
ATOM 1206 C C . ALA A 1 158 ? 5.306 9.009 -6.003 1.00 71.88 158 ALA A C 1
ATOM 1208 O O . ALA A 1 158 ? 6.110 9.902 -5.754 1.00 71.88 158 ALA A O 1
ATOM 1209 N N . GLY A 1 159 ? 5.614 7.711 -5.904 1.00 68.88 159 GLY A N 1
ATOM 1210 C CA . GLY A 1 159 ? 6.960 7.229 -5.581 1.00 68.88 159 GLY A CA 1
ATOM 1211 C C . GLY A 1 159 ? 7.961 7.376 -6.726 1.00 68.88 159 GLY A C 1
ATOM 1212 O O . GLY A 1 159 ? 9.171 7.278 -6.510 1.00 68.88 159 GLY A O 1
ATOM 1213 N N . GLU A 1 160 ? 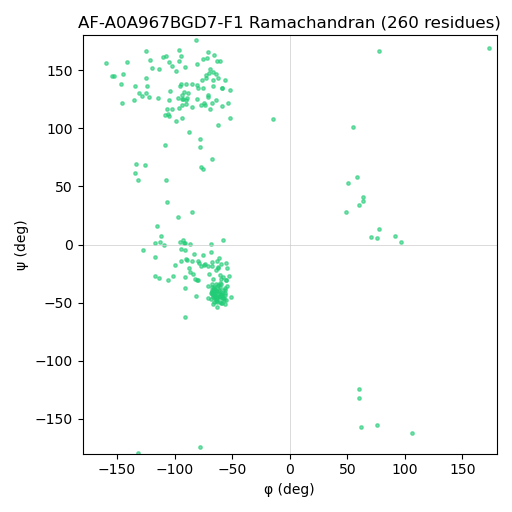7.455 7.589 -7.947 1.00 84.69 160 GLU A N 1
ATOM 1214 C CA . GLU A 1 160 ? 8.238 7.547 -9.185 1.00 84.69 160 GLU A CA 1
ATOM 1215 C C . GLU A 1 160 ? 9.097 6.276 -9.268 1.00 84.69 160 GLU A C 1
ATOM 1217 O O . GLU A 1 160 ? 10.138 6.252 -9.918 1.00 84.69 160 GLU A O 1
ATOM 1222 N N . MET A 1 161 ? 8.647 5.190 -8.633 1.00 89.19 161 MET A N 1
ATOM 1223 C CA . MET A 1 161 ? 9.438 3.983 -8.475 1.00 89.19 161 MET A CA 1
ATOM 1224 C C . MET A 1 161 ? 9.345 3.060 -9.688 1.00 89.19 161 MET A C 1
ATOM 1226 O O . MET A 1 161 ? 8.265 2.771 -10.225 1.00 89.19 161 MET A O 1
ATOM 1230 N N . SER A 1 162 ? 10.489 2.504 -10.072 1.00 88.06 162 SER A N 1
ATOM 1231 C CA . SER A 1 162 ? 10.497 1.272 -10.850 1.00 88.06 162 SER A CA 1
ATOM 1232 C C . SER A 1 162 ? 9.934 0.119 -10.004 1.00 88.06 162 SER A C 1
ATOM 1234 O O . SER A 1 162 ? 9.870 0.193 -8.777 1.00 88.06 162 SER A O 1
ATOM 1236 N N . ALA A 1 163 ? 9.541 -0.994 -10.628 1.00 86.88 163 ALA A N 1
ATOM 1237 C CA . ALA A 1 163 ? 9.117 -2.147 -9.832 1.00 86.88 163 ALA A CA 1
ATOM 1238 C C . ALA A 1 163 ? 10.280 -2.836 -9.110 1.00 86.88 163 ALA A C 1
ATOM 1240 O O . ALA A 1 163 ? 10.034 -3.574 -8.165 1.00 86.88 163 ALA A O 1
ATOM 1241 N N . VAL A 1 164 ? 11.527 -2.610 -9.539 1.00 86.56 164 VAL A N 1
ATOM 1242 C CA . VAL A 1 164 ? 12.701 -3.102 -8.806 1.00 86.56 164 VAL A CA 1
ATOM 1243 C C . VAL A 1 164 ? 12.862 -2.299 -7.520 1.00 86.56 164 VAL A C 1
ATOM 1245 O O . VAL A 1 164 ? 13.028 -2.889 -6.458 1.00 86.56 164 VAL A O 1
ATOM 1248 N N . GLU A 1 165 ? 12.754 -0.972 -7.604 1.00 91.69 165 GLU A N 1
ATOM 1249 C CA . GLU A 1 165 ? 12.788 -0.077 -6.441 1.00 91.69 165 GLU A CA 1
ATOM 1250 C C . GLU A 1 165 ? 11.649 -0.402 -5.471 1.00 91.69 165 GLU A C 1
ATOM 1252 O O . GLU A 1 165 ? 11.900 -0.669 -4.297 1.00 91.69 165 GLU A O 1
ATOM 1257 N N . TYR A 1 166 ? 10.415 -0.501 -5.977 1.00 92.81 166 TYR A N 1
ATOM 1258 C CA . TYR A 1 166 ? 9.267 -0.914 -5.170 1.00 92.81 166 TYR A CA 1
ATOM 1259 C C . TYR A 1 166 ? 9.460 -2.310 -4.570 1.00 92.81 166 TYR A C 1
ATOM 1261 O O . TYR A 1 166 ? 9.202 -2.502 -3.390 1.00 92.81 166 TYR A O 1
ATOM 1269 N N . GLY A 1 167 ? 9.960 -3.277 -5.344 1.00 91.25 167 GLY A N 1
ATOM 1270 C CA . GLY A 1 167 ? 10.207 -4.635 -4.864 1.00 91.25 167 GLY A CA 1
ATOM 1271 C C . GLY A 1 167 ? 11.208 -4.687 -3.708 1.00 91.25 167 GLY A C 1
ATOM 1272 O O . GLY A 1 167 ? 11.014 -5.477 -2.787 1.00 91.25 167 GLY A O 1
ATOM 1273 N N . ARG A 1 168 ? 12.238 -3.829 -3.711 1.00 92.81 168 ARG A N 1
ATOM 1274 C CA . ARG A 1 168 ? 13.187 -3.697 -2.591 1.00 92.81 168 ARG A CA 1
ATOM 1275 C C . ARG A 1 168 ? 12.482 -3.204 -1.331 1.00 92.81 168 ARG A C 1
ATOM 1277 O O . ARG A 1 168 ? 12.547 -3.879 -0.310 1.00 92.81 168 ARG A O 1
ATOM 1284 N N . VAL A 1 169 ? 11.769 -2.082 -1.440 1.00 94.75 169 VAL A N 1
ATOM 1285 C CA . VAL A 1 169 ? 11.039 -1.472 -0.318 1.00 94.75 169 VAL A CA 1
ATOM 1286 C C . VAL A 1 169 ? 9.980 -2.431 0.226 1.00 94.75 169 VAL A C 1
ATOM 1288 O O . VAL A 1 169 ? 9.943 -2.707 1.420 1.00 94.75 169 VAL A O 1
ATOM 1291 N N . ALA A 1 170 ? 9.154 -2.997 -0.654 1.00 95.31 170 ALA A N 1
ATOM 1292 C CA . ALA A 1 170 ? 8.058 -3.872 -0.267 1.00 95.31 170 ALA A CA 1
ATOM 1293 C C . ALA A 1 170 ? 8.537 -5.179 0.371 1.00 95.31 170 ALA A C 1
ATOM 1295 O O . ALA A 1 170 ? 7.928 -5.634 1.332 1.00 95.31 170 ALA A O 1
ATOM 1296 N N . SER A 1 171 ? 9.639 -5.764 -0.113 1.00 94.94 171 SER A N 1
ATOM 1297 C CA . SER A 1 171 ? 10.195 -6.983 0.492 1.00 94.94 171 SER A CA 1
ATOM 1298 C C . SER A 1 171 ? 10.727 -6.728 1.901 1.00 94.94 171 SER A C 1
ATOM 1300 O O . SER A 1 171 ? 10.527 -7.551 2.791 1.00 94.94 171 SER A O 1
ATOM 1302 N N . GLU A 1 172 ? 11.395 -5.592 2.111 1.00 97.06 172 GLU A N 1
ATOM 1303 C CA . GLU A 1 172 ? 11.925 -5.208 3.419 1.00 97.06 172 GLU A CA 1
ATOM 1304 C C . GLU A 1 172 ? 10.795 -4.882 4.404 1.00 97.06 172 GLU A C 1
ATOM 1306 O O . GLU A 1 172 ? 10.758 -5.446 5.495 1.00 97.06 172 GLU A O 1
ATOM 1311 N N . MET A 1 173 ? 9.807 -4.081 3.992 1.00 97.25 173 MET A N 1
ATOM 1312 C CA . MET A 1 173 ? 8.624 -3.789 4.811 1.00 97.25 173 MET A CA 1
ATOM 1313 C C . MET A 1 173 ? 7.827 -5.050 5.153 1.00 97.25 173 MET A C 1
ATOM 1315 O O . MET A 1 173 ? 7.445 -5.220 6.306 1.00 97.25 173 MET A O 1
ATOM 1319 N N . ALA A 1 174 ? 7.603 -5.953 4.192 1.00 97.69 174 ALA A N 1
ATOM 1320 C CA . ALA A 1 174 ? 6.886 -7.202 4.440 1.00 97.69 174 ALA A CA 1
ATOM 1321 C C . ALA A 1 174 ? 7.597 -8.065 5.489 1.00 97.69 174 ALA A C 1
ATOM 1323 O O . ALA A 1 174 ? 6.948 -8.580 6.394 1.00 97.69 174 ALA A O 1
ATOM 1324 N N . ALA A 1 175 ? 8.928 -8.174 5.410 1.00 97.75 175 ALA A N 1
ATOM 1325 C CA . ALA A 1 175 ? 9.714 -8.906 6.398 1.00 97.75 175 ALA A CA 1
ATOM 1326 C C . ALA A 1 175 ? 9.652 -8.261 7.792 1.00 97.75 175 ALA A C 1
ATOM 1328 O O . ALA A 1 175 ? 9.585 -8.974 8.788 1.00 97.75 175 ALA A O 1
ATOM 1329 N N . ILE A 1 176 ? 9.660 -6.926 7.869 1.00 98.19 176 ILE A N 1
ATOM 1330 C CA . ILE A 1 176 ? 9.550 -6.191 9.137 1.00 98.19 176 ILE A CA 1
ATOM 1331 C C . ILE A 1 176 ? 8.168 -6.389 9.769 1.00 98.19 176 ILE A C 1
ATOM 1333 O O . ILE A 1 176 ? 8.090 -6.655 10.966 1.00 98.19 176 ILE A O 1
ATOM 1337 N N . ILE A 1 177 ? 7.095 -6.279 8.978 1.00 97.62 177 ILE A N 1
ATOM 1338 C CA . ILE A 1 177 ? 5.713 -6.455 9.449 1.00 97.62 177 ILE A CA 1
ATOM 1339 C C . ILE A 1 177 ? 5.503 -7.888 9.952 1.00 97.62 177 ILE A C 1
ATOM 1341 O O . ILE A 1 177 ? 5.038 -8.064 11.074 1.00 97.62 177 ILE A O 1
ATOM 1345 N N . ASP A 1 178 ? 5.890 -8.897 9.165 1.00 97.12 178 ASP A N 1
ATOM 1346 C CA . ASP A 1 178 ? 5.777 -10.316 9.539 1.00 97.12 178 ASP A CA 1
ATOM 1347 C C . ASP A 1 178 ? 6.527 -10.620 10.846 1.00 97.12 178 ASP A C 1
ATOM 1349 O O . ASP A 1 178 ? 5.982 -11.191 11.794 1.00 97.12 178 ASP A O 1
ATOM 1353 N N . ASP A 1 179 ? 7.774 -10.154 10.940 1.00 97.69 179 ASP A N 1
ATOM 1354 C CA . ASP A 1 179 ? 8.595 -10.353 12.126 1.00 97.69 179 ASP A CA 1
ATOM 1355 C C . ASP A 1 179 ? 8.040 -9.606 13.353 1.00 97.69 179 ASP A C 1
ATOM 1357 O O . ASP A 1 179 ? 8.094 -10.152 14.455 1.00 97.69 179 ASP A O 1
ATOM 1361 N N . GLU A 1 180 ? 7.471 -8.407 13.197 1.00 97.31 180 GLU A N 1
ATOM 1362 C CA . GLU A 1 180 ? 6.818 -7.686 14.298 1.00 97.31 180 GLU A CA 1
ATOM 1363 C C . GLU A 1 180 ? 5.563 -8.412 14.793 1.00 97.31 180 GLU A C 1
ATOM 1365 O O . GLU A 1 180 ? 5.463 -8.685 15.990 1.00 97.31 180 GLU A O 1
ATOM 1370 N N . LEU A 1 181 ? 4.659 -8.814 13.893 1.00 96.38 181 LEU A N 1
ATOM 1371 C CA . LEU A 1 181 ? 3.446 -9.563 14.249 1.00 96.38 181 LEU A CA 1
ATOM 1372 C C . LEU A 1 181 ? 3.776 -10.847 15.021 1.00 96.38 181 LEU A C 1
ATOM 1374 O O . LEU A 1 181 ? 3.128 -11.161 16.019 1.00 96.38 181 LEU A O 1
ATOM 1378 N N . SER A 1 182 ? 4.850 -11.542 14.633 1.00 95.62 182 SER A N 1
ATOM 1379 C CA . SER A 1 182 ? 5.313 -12.759 15.313 1.00 95.62 182 SER A CA 1
ATOM 1380 C C . SER A 1 182 ? 5.865 -12.532 16.734 1.00 95.62 182 SER A C 1
ATOM 1382 O O . SER A 1 182 ? 5.981 -13.481 17.517 1.00 95.62 182 SER A O 1
ATOM 1384 N N . LYS A 1 183 ? 6.237 -11.290 17.074 1.00 94.50 183 LYS A N 1
ATOM 1385 C CA . LYS A 1 183 ? 6.846 -10.903 18.360 1.00 94.50 183 LYS A CA 1
ATOM 1386 C C . LYS A 1 183 ? 5.858 -10.279 19.337 1.00 94.50 183 LYS A C 1
ATOM 1388 O O . LYS A 1 183 ? 6.169 -10.209 20.532 1.00 94.50 183 LYS A O 1
ATOM 1393 N N . LEU A 1 184 ? 4.709 -9.820 18.850 1.00 92.69 184 LEU A N 1
ATOM 1394 C CA . LEU A 1 184 ? 3.668 -9.241 19.686 1.00 92.69 184 LEU A CA 1
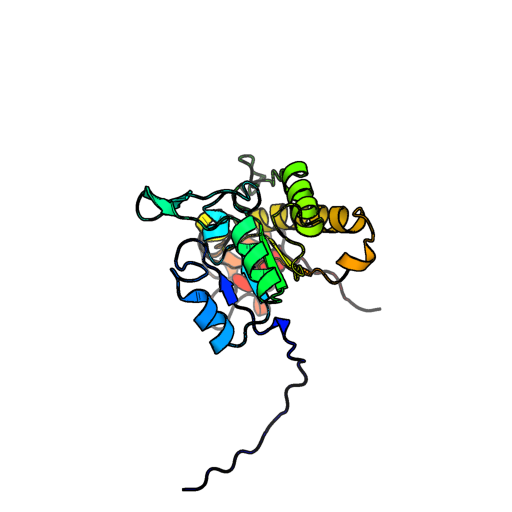ATOM 1395 C C . LEU A 1 184 ? 3.101 -10.274 20.678 1.00 92.69 184 LEU A C 1
ATOM 1397 O O . LEU A 1 184 ? 3.219 -11.486 20.476 1.00 92.69 184 LEU A O 1
ATOM 1401 N N . PRO A 1 185 ? 2.493 -9.826 21.791 1.00 91.38 185 PRO A N 1
ATOM 1402 C CA . PRO A 1 185 ? 1.789 -10.725 22.696 1.00 91.38 185 PRO A CA 1
ATOM 1403 C C . PRO A 1 185 ? 0.658 -11.474 21.973 1.00 91.38 185 PRO A C 1
ATOM 1405 O O . PRO A 1 185 ? -0.145 -10.850 21.294 1.00 91.38 185 PRO A O 1
ATOM 1408 N N . ASN A 1 186 ? 0.549 -12.788 22.195 1.00 88.38 186 ASN A N 1
ATOM 1409 C CA . ASN A 1 186 ? -0.447 -13.669 21.560 1.00 88.38 186 ASN A CA 1
ATOM 1410 C C . ASN A 1 186 ? -0.372 -13.663 20.014 1.00 88.38 186 ASN A C 1
ATOM 1412 O O . ASN A 1 186 ? -1.373 -13.364 19.364 1.00 88.38 186 ASN A O 1
ATOM 1416 N N . PRO A 1 187 ? 0.782 -14.006 19.411 1.00 88.44 187 PRO A N 1
ATOM 1417 C CA . PRO A 1 187 ? 0.992 -13.909 17.962 1.00 88.44 187 PRO A CA 1
ATOM 1418 C C . PRO A 1 187 ? -0.018 -14.728 17.143 1.00 88.44 187 PRO A C 1
ATOM 1420 O O . PRO A 1 187 ? -0.383 -14.330 16.044 1.00 88.44 187 PRO A O 1
ATOM 1423 N N . GLU A 1 188 ? -0.550 -15.814 17.710 1.00 90.56 188 GLU A N 1
ATOM 1424 C CA . GLU A 1 188 ? -1.664 -16.592 17.158 1.00 90.56 188 GLU A CA 1
ATOM 1425 C C . GLU A 1 188 ? -2.935 -15.774 16.837 1.00 90.56 188 GLU A C 1
ATOM 1427 O O . GLU A 1 188 ? -3.764 -16.229 16.056 1.00 90.56 188 GLU A O 1
ATOM 1432 N N . GLN A 1 189 ? -3.114 -14.580 17.415 1.00 87.69 189 GLN A N 1
ATOM 1433 C CA . GLN A 1 189 ? -4.219 -13.669 17.075 1.00 87.69 189 GLN A CA 1
ATOM 1434 C C . GLN A 1 189 ? -3.993 -12.921 15.756 1.00 87.69 189 GLN A C 1
ATOM 1436 O O . GLN A 1 189 ? -4.949 -12.411 15.180 1.00 87.69 189 GLN A O 1
ATOM 1441 N N . PHE A 1 190 ? -2.749 -12.863 15.283 1.00 91.50 190 PHE A N 1
ATOM 1442 C CA . PHE A 1 190 ? -2.343 -12.082 14.118 1.00 91.50 190 PHE A CA 1
ATOM 1443 C C . PHE A 1 190 ? -1.980 -12.948 12.904 1.00 91.50 190 PHE A C 1
ATOM 1445 O O . PHE A 1 190 ? -1.652 -12.405 11.855 1.00 91.50 190 PHE A O 1
ATOM 1452 N N . GLU A 1 191 ? -2.050 -14.280 13.020 1.00 88.81 191 GLU A N 1
ATOM 1453 C CA . GLU A 1 191 ? -1.703 -15.223 11.939 1.00 88.81 191 GLU A CA 1
ATOM 1454 C C . GLU A 1 191 ? -2.575 -15.061 10.684 1.00 88.81 191 GLU A C 1
ATOM 1456 O O . GLU A 1 191 ? -2.124 -15.378 9.584 1.00 88.81 191 GLU A O 1
ATOM 1461 N N . ASP A 1 192 ? -3.802 -14.562 10.847 1.00 89.69 192 ASP A N 1
ATOM 1462 C CA . ASP A 1 192 ? -4.752 -14.338 9.755 1.00 89.69 192 ASP A CA 1
ATOM 1463 C C . ASP A 1 192 ? -4.648 -12.921 9.143 1.00 89.69 192 ASP A C 1
ATOM 1465 O O . ASP A 1 192 ? -5.413 -12.599 8.233 1.00 89.69 192 ASP A O 1
ATOM 1469 N N . ILE A 1 193 ? -3.725 -12.066 9.615 1.00 94.75 193 ILE A N 1
ATOM 1470 C CA . ILE A 1 193 ? -3.497 -10.736 9.026 1.00 94.75 193 ILE A CA 1
ATOM 1471 C C . ILE A 1 193 ? -2.695 -10.881 7.731 1.00 94.75 193 ILE A C 1
ATOM 1473 O O . ILE A 1 193 ? -1.546 -11.323 7.733 1.00 94.75 193 ILE A O 1
ATOM 1477 N N . ASP A 1 194 ? -3.271 -10.430 6.617 1.00 95.56 194 ASP A N 1
ATOM 1478 C CA . ASP A 1 194 ? -2.600 -10.465 5.320 1.00 95.56 194 ASP A CA 1
ATOM 1479 C C . ASP A 1 194 ? -1.541 -9.352 5.188 1.00 95.56 194 ASP A C 1
ATOM 1481 O O . ASP A 1 194 ? -1.762 -8.194 5.551 1.00 95.56 194 ASP A O 1
ATOM 1485 N N . ILE A 1 195 ? -0.407 -9.665 4.556 1.00 96.44 195 ILE A N 1
ATOM 1486 C CA . ILE A 1 195 ? 0.543 -8.661 4.052 1.00 96.44 195 ILE A CA 1
ATOM 1487 C C . ILE A 1 195 ? 0.381 -8.582 2.535 1.00 96.44 195 ILE A C 1
ATOM 1489 O O . ILE A 1 195 ? 0.719 -9.514 1.803 1.00 96.44 195 ILE A O 1
ATOM 1493 N N . ILE A 1 196 ? -0.155 -7.463 2.052 1.00 94.88 196 ILE A N 1
ATOM 1494 C CA . ILE A 1 196 ? -0.539 -7.283 0.651 1.00 94.88 196 ILE A CA 1
ATOM 1495 C C . ILE A 1 196 ? 0.496 -6.411 -0.058 1.00 94.88 196 ILE A C 1
ATOM 1497 O O . ILE A 1 196 ? 0.856 -5.334 0.410 1.00 94.88 196 ILE A O 1
ATOM 1501 N N . VAL A 1 197 ? 0.937 -6.849 -1.236 1.00 92.50 197 VAL A N 1
ATOM 1502 C CA . VAL A 1 197 ? 1.829 -6.084 -2.118 1.00 92.50 197 VAL A CA 1
ATOM 1503 C C . VAL A 1 197 ? 1.167 -5.820 -3.465 1.00 92.50 197 VAL A C 1
ATOM 1505 O O . VAL A 1 197 ? 0.344 -6.599 -3.950 1.00 92.50 197 VAL A O 1
ATOM 1508 N N . GLN A 1 198 ? 1.550 -4.720 -4.102 1.00 85.75 198 GLN A N 1
ATOM 1509 C CA . GLN A 1 198 ? 1.104 -4.371 -5.439 1.00 85.75 198 GLN A CA 1
ATOM 1510 C C . GLN A 1 198 ? 1.900 -5.129 -6.497 1.00 85.75 198 GLN A C 1
ATOM 1512 O O . GLN A 1 198 ? 3.125 -5.234 -6.451 1.00 85.75 198 GLN A O 1
ATOM 1517 N N . MET A 1 199 ? 1.194 -5.620 -7.510 1.00 80.56 199 MET A N 1
ATOM 1518 C CA . MET A 1 199 ? 1.837 -6.268 -8.645 1.00 80.56 199 MET A CA 1
ATOM 1519 C C . MET A 1 199 ? 2.679 -5.279 -9.462 1.00 80.56 199 MET A C 1
ATOM 1521 O O . MET A 1 199 ? 2.356 -4.097 -9.613 1.00 80.56 199 MET A O 1
ATOM 1525 N N . GLY A 1 200 ? 3.754 -5.800 -10.053 1.00 74.62 200 GLY A N 1
ATOM 1526 C CA . GLY A 1 200 ? 4.547 -5.095 -11.052 1.00 74.62 200 GLY A CA 1
ATOM 1527 C C . GLY A 1 200 ? 3.687 -4.586 -12.212 1.00 74.62 200 GLY A C 1
ATOM 1528 O O . GLY A 1 200 ? 3.057 -5.385 -12.892 1.00 74.62 200 GLY A O 1
ATOM 1529 N N . MET A 1 201 ? 3.678 -3.278 -12.494 1.00 75.44 201 MET A N 1
ATOM 1530 C CA . MET A 1 201 ? 2.970 -2.721 -13.657 1.00 75.44 201 MET A CA 1
ATOM 1531 C C . MET A 1 201 ? 3.923 -1.957 -14.562 1.00 75.44 201 MET A C 1
ATOM 1533 O O . MET A 1 201 ? 4.644 -1.079 -14.101 1.00 75.44 201 MET A O 1
ATOM 1537 N N . ASN A 1 202 ? 3.948 -2.281 -15.855 1.00 81.00 202 ASN A N 1
ATOM 1538 C CA . ASN A 1 202 ? 4.755 -1.569 -16.848 1.00 81.00 202 ASN A CA 1
ATOM 1539 C C . ASN A 1 202 ? 4.083 -0.237 -17.234 1.00 81.00 202 ASN A C 1
ATOM 1541 O O . ASN A 1 202 ? 3.317 -0.198 -18.194 1.00 81.00 202 ASN A O 1
ATOM 1545 N N . TYR A 1 203 ? 4.303 0.811 -16.435 1.00 80.62 203 TYR A N 1
ATOM 1546 C CA . TYR A 1 203 ? 3.682 2.131 -16.591 1.00 80.62 203 TYR A CA 1
ATOM 1547 C C . TYR A 1 203 ? 4.559 3.239 -15.982 1.00 80.62 203 TYR A C 1
ATOM 1549 O O . TYR A 1 203 ? 5.169 3.035 -14.932 1.00 80.62 203 TYR A O 1
ATOM 1557 N N . GLY A 1 204 ? 4.578 4.429 -16.593 1.00 82.75 204 GLY A N 1
ATOM 1558 C CA . GLY A 1 204 ? 5.271 5.612 -16.064 1.00 82.75 204 GLY A CA 1
ATOM 1559 C C . GLY A 1 204 ? 6.778 5.398 -15.904 1.00 82.75 204 GLY A C 1
ATOM 1560 O O . GLY A 1 204 ? 7.429 4.865 -16.794 1.00 82.75 204 GLY A O 1
ATOM 1561 N N . THR A 1 205 ? 7.344 5.752 -14.747 1.00 80.75 205 THR A N 1
ATOM 1562 C CA . THR A 1 205 ? 8.773 5.501 -14.440 1.00 80.75 205 THR A CA 1
ATOM 1563 C C . THR A 1 205 ? 9.135 4.016 -14.385 1.00 80.75 205 THR A C 1
ATOM 1565 O O . THR A 1 205 ? 10.299 3.622 -14.427 1.00 80.75 205 THR A O 1
ATOM 1568 N N . SER A 1 206 ? 8.109 3.181 -14.318 1.00 81.06 206 SER A N 1
ATOM 1569 C CA . SER A 1 206 ? 8.172 1.740 -14.279 1.00 81.06 206 SER A CA 1
ATOM 1570 C C . SER A 1 206 ? 8.081 1.109 -15.679 1.00 81.06 206 SER A C 1
ATOM 1572 O O . SER A 1 206 ? 8.022 -0.120 -15.774 1.00 81.06 206 SER A O 1
ATOM 1574 N N . ASP A 1 207 ? 8.043 1.916 -16.743 1.00 85.88 207 ASP A N 1
ATOM 1575 C CA . ASP A 1 207 ? 7.957 1.466 -18.131 1.00 85.88 207 ASP A CA 1
ATOM 1576 C C . ASP A 1 207 ? 9.323 1.027 -18.685 1.00 85.88 207 ASP A C 1
ATOM 1578 O O . ASP A 1 207 ? 10.316 1.755 -18.642 1.00 85.88 207 ASP A O 1
ATOM 1582 N N . LEU A 1 208 ? 9.378 -0.205 -19.189 1.00 84.75 208 LEU A N 1
ATOM 1583 C CA . LEU A 1 208 ? 10.550 -0.784 -19.828 1.00 84.75 208 LEU A CA 1
ATOM 1584 C C . LEU A 1 208 ? 10.634 -0.453 -21.317 1.00 84.75 208 LEU A C 1
ATOM 1586 O O . LEU A 1 208 ? 11.745 -0.480 -21.840 1.00 84.75 208 LEU A O 1
ATOM 1590 N N . SER A 1 209 ? 9.524 -0.144 -22.001 1.00 84.44 209 SER A N 1
ATOM 1591 C CA . SER A 1 209 ? 9.559 0.064 -23.456 1.00 84.44 209 SER A CA 1
ATOM 1592 C C . SER A 1 209 ? 10.449 1.231 -23.849 1.00 84.44 209 SER A C 1
ATOM 1594 O O . SER A 1 209 ? 11.172 1.150 -24.835 1.00 84.44 209 SER A O 1
ATOM 1596 N N . ASP A 1 210 ? 10.457 2.278 -23.029 1.00 84.81 210 ASP A N 1
ATOM 1597 C CA . ASP A 1 210 ? 11.194 3.514 -23.292 1.00 84.81 210 ASP A CA 1
ATOM 1598 C C . ASP A 1 210 ? 12.710 3.366 -23.069 1.00 84.81 210 ASP A C 1
ATOM 1600 O O . ASP A 1 210 ? 13.481 4.265 -23.403 1.00 84.81 210 ASP A O 1
ATOM 1604 N N . LYS A 1 211 ? 13.163 2.235 -22.504 1.00 84.06 211 LYS A N 1
ATOM 1605 C CA . LYS A 1 211 ? 14.587 1.952 -22.260 1.00 84.06 211 LYS A CA 1
ATOM 1606 C C . LYS A 1 211 ? 15.278 1.265 -23.444 1.00 84.06 211 LYS A C 1
ATOM 1608 O O . LYS A 1 211 ? 16.507 1.197 -23.454 1.00 84.06 211 LYS A O 1
ATOM 1613 N N . PHE A 1 212 ? 14.524 0.750 -24.420 1.00 89.19 212 PHE A N 1
ATOM 1614 C CA . PHE A 1 212 ? 15.063 -0.076 -25.502 1.00 89.19 212 PHE A CA 1
ATOM 1615 C C . PHE A 1 212 ? 14.584 0.392 -26.877 1.00 89.19 212 PHE A C 1
ATOM 1617 O O . PHE A 1 212 ? 13.393 0.533 -27.137 1.00 89.19 212 PHE A O 1
ATOM 1624 N N . GLU A 1 213 ? 15.529 0.563 -27.795 1.00 90.44 213 GLU A N 1
ATOM 1625 C CA . GLU A 1 213 ? 15.288 1.012 -29.168 1.00 90.44 213 GLU A CA 1
ATOM 1626 C C . GLU A 1 213 ? 15.398 -0.157 -30.158 1.00 90.44 213 GLU A C 1
ATOM 1628 O O . GLU A 1 213 ? 16.093 -1.138 -29.888 1.00 90.44 213 GLU A O 1
ATOM 1633 N N . GLY A 1 214 ? 14.773 -0.025 -31.331 1.00 92.69 214 GLY A N 1
ATOM 1634 C CA . GLY A 1 214 ? 14.885 -0.996 -32.428 1.00 92.69 214 GLY A CA 1
ATOM 1635 C C . GLY A 1 214 ? 13.642 -1.862 -32.636 1.00 92.69 214 GLY A C 1
ATOM 1636 O O . GLY A 1 214 ? 12.542 -1.505 -32.213 1.00 92.69 214 GLY A O 1
ATOM 1637 N N . THR A 1 215 ? 13.803 -2.977 -33.353 1.00 94.81 215 THR A N 1
ATOM 1638 C CA . THR A 1 215 ? 12.728 -3.971 -33.528 1.00 94.81 215 THR A CA 1
ATOM 1639 C C . THR A 1 215 ? 12.464 -4.731 -32.230 1.00 94.81 215 THR A C 1
ATOM 1641 O O . THR A 1 215 ? 13.284 -4.709 -31.316 1.00 94.81 215 THR A O 1
ATOM 1644 N N . ALA A 1 216 ? 11.343 -5.449 -32.132 1.00 94.75 216 ALA A N 1
ATOM 1645 C CA . ALA A 1 216 ? 11.040 -6.216 -30.925 1.00 94.75 216 ALA A CA 1
ATOM 1646 C C . ALA A 1 216 ? 12.085 -7.300 -30.614 1.00 94.75 216 ALA A C 1
ATOM 1648 O O . ALA A 1 216 ? 12.370 -7.553 -29.445 1.00 94.75 216 ALA A O 1
ATOM 1649 N N . GLU A 1 217 ? 12.695 -7.912 -31.631 1.00 95.38 217 GLU A N 1
ATOM 1650 C CA . GLU A 1 217 ? 13.795 -8.863 -31.449 1.00 95.38 217 GLU A CA 1
ATOM 1651 C C . GLU A 1 217 ? 15.044 -8.169 -30.888 1.00 95.38 217 GLU A C 1
ATOM 1653 O O . GLU A 1 217 ? 15.671 -8.674 -29.956 1.00 95.38 217 GLU A O 1
ATOM 1658 N N . GLU A 1 218 ? 15.380 -6.984 -31.408 1.00 95.62 218 GLU A N 1
ATOM 1659 C CA . GLU A 1 218 ? 16.507 -6.174 -30.929 1.00 95.62 218 GLU A CA 1
ATOM 1660 C C . GLU A 1 218 ? 16.272 -5.686 -29.494 1.00 95.62 218 GLU A C 1
ATOM 1662 O O . GLU A 1 218 ? 17.156 -5.806 -28.645 1.00 95.62 218 GLU A O 1
ATOM 1667 N N . GLN A 1 219 ? 15.061 -5.213 -29.197 1.00 95.25 219 GLN A N 1
ATOM 1668 C CA . GLN A 1 219 ? 14.647 -4.774 -27.868 1.00 95.25 219 GLN A CA 1
ATOM 1669 C C . GLN A 1 219 ? 14.679 -5.919 -26.848 1.00 95.25 219 GLN A C 1
ATOM 1671 O O . GLN A 1 219 ? 15.206 -5.745 -25.749 1.00 95.25 219 GLN A O 1
ATOM 1676 N N . LEU A 1 220 ? 14.151 -7.101 -27.192 1.00 94.50 220 LEU A N 1
ATOM 1677 C CA . LEU A 1 220 ? 14.159 -8.263 -26.299 1.00 94.50 220 LEU A CA 1
ATOM 1678 C C . LEU A 1 220 ? 15.584 -8.785 -26.066 1.00 94.50 220 LEU A C 1
ATOM 1680 O O . LEU A 1 220 ? 15.927 -9.141 -24.938 1.00 94.50 220 LEU A O 1
ATOM 1684 N N . ALA A 1 221 ? 16.431 -8.798 -27.100 1.00 94.75 221 ALA A N 1
ATOM 1685 C CA . ALA A 1 221 ? 17.841 -9.158 -26.970 1.00 94.75 221 ALA A CA 1
ATOM 1686 C C . ALA A 1 221 ? 18.601 -8.167 -26.075 1.00 94.75 221 ALA A C 1
ATOM 1688 O O . ALA A 1 221 ? 19.336 -8.592 -25.183 1.00 94.75 221 ALA A O 1
ATOM 1689 N N . ALA A 1 222 ? 18.371 -6.864 -26.254 1.00 92.19 222 ALA A N 1
ATOM 1690 C CA . ALA A 1 222 ? 18.959 -5.826 -25.415 1.00 92.19 222 ALA A CA 1
ATOM 1691 C C . ALA A 1 222 ? 18.478 -5.927 -23.959 1.00 92.19 222 ALA A C 1
ATOM 1693 O O . ALA A 1 222 ? 19.281 -5.782 -23.043 1.00 92.19 222 ALA A O 1
ATOM 1694 N N . ALA A 1 223 ? 17.200 -6.241 -23.725 1.00 89.56 223 ALA A N 1
ATOM 1695 C CA . ALA A 1 223 ? 16.675 -6.482 -22.382 1.00 89.56 223 ALA A CA 1
ATOM 1696 C C . ALA A 1 223 ? 17.282 -7.741 -21.736 1.00 89.56 223 ALA A C 1
ATOM 1698 O O . ALA A 1 223 ? 17.606 -7.723 -20.548 1.00 89.56 223 ALA A O 1
ATOM 1699 N N . ASN A 1 224 ? 17.479 -8.818 -22.504 1.00 91.50 224 ASN A N 1
ATOM 1700 C CA . ASN A 1 224 ? 18.177 -10.020 -22.042 1.00 91.50 224 ASN A CA 1
ATOM 1701 C C . ASN A 1 224 ? 19.625 -9.717 -21.640 1.00 91.50 224 ASN A C 1
ATOM 1703 O O . ASN A 1 224 ? 20.070 -10.172 -20.590 1.00 91.50 224 ASN A O 1
ATOM 1707 N N . GLU A 1 225 ? 20.348 -8.929 -22.436 1.00 90.88 225 GLU A N 1
ATOM 1708 C CA . GLU A 1 225 ? 21.719 -8.521 -22.124 1.00 90.88 225 GLU A CA 1
ATOM 1709 C C . GLU A 1 225 ? 21.772 -7.599 -20.900 1.00 90.88 225 GLU A C 1
ATOM 1711 O O . GLU A 1 225 ? 22.502 -7.882 -19.951 1.00 90.88 225 GLU A O 1
ATOM 1716 N N . ALA A 1 226 ? 20.960 -6.538 -20.890 1.00 86.06 226 ALA A N 1
ATOM 1717 C CA . ALA A 1 226 ? 20.945 -5.530 -19.832 1.00 86.06 226 ALA A CA 1
ATOM 1718 C C . ALA A 1 226 ? 20.560 -6.110 -18.467 1.00 86.06 226 ALA A C 1
ATOM 1720 O O . ALA A 1 226 ? 21.062 -5.661 -17.441 1.00 86.06 226 ALA A O 1
ATOM 1721 N N . TYR A 1 227 ? 19.669 -7.103 -18.446 1.00 82.44 227 TYR A N 1
ATOM 1722 C CA . TYR A 1 227 ? 19.140 -7.672 -17.207 1.00 82.44 227 TYR A CA 1
ATOM 1723 C C . TYR A 1 227 ? 19.588 -9.113 -16.943 1.00 82.44 227 TYR A C 1
ATOM 1725 O O . TYR A 1 227 ? 19.089 -9.735 -16.007 1.00 82.44 227 TYR A O 1
ATOM 1733 N N . GLY A 1 228 ? 20.507 -9.657 -17.746 1.00 85.50 228 GLY A N 1
ATOM 1734 C CA . GLY A 1 228 ? 20.998 -11.029 -17.593 1.00 85.50 228 GLY A CA 1
ATOM 1735 C C . GLY A 1 228 ? 19.903 -12.098 -17.715 1.00 85.50 228 GLY A C 1
ATOM 1736 O O . GLY A 1 228 ? 19.953 -13.110 -17.016 1.00 85.50 228 GLY A O 1
ATOM 1737 N N . LEU A 1 229 ? 18.901 -11.869 -18.567 1.00 86.56 229 LEU A N 1
ATOM 1738 C CA . LEU A 1 229 ? 17.762 -12.770 -18.768 1.00 86.56 229 LEU A CA 1
ATOM 1739 C C . LEU A 1 229 ? 17.984 -13.693 -19.976 1.00 86.56 229 LEU A C 1
ATOM 1741 O O . LEU A 1 229 ? 18.870 -13.483 -20.804 1.00 86.56 229 LEU A O 1
ATOM 1745 N N . ASN A 1 230 ? 17.144 -14.723 -20.092 1.00 91.06 230 ASN A N 1
ATOM 1746 C CA . ASN A 1 230 ? 17.141 -15.647 -21.228 1.00 91.06 230 ASN A CA 1
ATOM 1747 C C . ASN A 1 230 ? 15.716 -15.851 -21.768 1.00 91.06 230 ASN A C 1
ATOM 1749 O O . ASN A 1 230 ? 15.188 -16.965 -21.801 1.00 91.06 230 ASN A O 1
ATOM 1753 N N . LEU A 1 231 ? 15.066 -14.742 -22.122 1.00 93.12 231 LEU A N 1
ATOM 1754 C CA . LEU A 1 231 ? 13.691 -14.708 -22.613 1.00 93.12 231 LEU A CA 1
ATOM 1755 C C . LEU A 1 231 ? 13.625 -15.088 -24.092 1.00 93.12 231 LEU A C 1
ATOM 1757 O O . LEU A 1 231 ? 14.401 -14.585 -24.904 1.00 93.12 231 LEU A O 1
ATOM 1761 N N . SER A 1 232 ? 12.667 -15.945 -24.444 1.00 93.38 232 SER A N 1
ATOM 1762 C CA . SER A 1 232 ? 12.484 -16.433 -25.809 1.00 93.38 232 SER A CA 1
ATOM 1763 C C . SER A 1 232 ? 11.463 -15.604 -26.600 1.00 93.38 232 SER A C 1
ATOM 1765 O O . SER A 1 232 ? 10.392 -15.253 -26.098 1.00 93.38 232 SER A O 1
ATOM 1767 N N . GLU A 1 233 ? 11.772 -15.315 -27.866 1.00 93.12 233 GLU A N 1
ATOM 1768 C CA . GLU A 1 233 ? 10.925 -14.500 -28.752 1.00 93.12 233 GLU A CA 1
ATOM 1769 C C . GLU A 1 233 ? 9.499 -15.063 -28.896 1.00 93.12 233 GLU A C 1
ATOM 1771 O O . GLU A 1 233 ? 8.530 -14.311 -28.875 1.00 93.12 233 GLU A O 1
ATOM 1776 N N . ASP A 1 234 ? 9.338 -16.391 -28.936 1.00 92.31 234 ASP A N 1
ATOM 1777 C CA . ASP A 1 234 ? 8.040 -17.069 -29.094 1.00 92.31 234 ASP A CA 1
ATOM 1778 C C . ASP A 1 234 ? 7.058 -16.830 -27.934 1.00 92.31 234 ASP A C 1
ATOM 1780 O O . ASP A 1 234 ? 5.845 -16.985 -28.100 1.00 92.31 234 ASP A O 1
ATOM 1784 N N . LYS A 1 235 ? 7.566 -16.460 -26.753 1.00 91.75 235 LYS A N 1
ATOM 1785 C CA . LYS A 1 235 ? 6.757 -16.197 -25.552 1.00 91.75 235 LYS A CA 1
ATOM 1786 C C . LYS A 1 235 ? 6.625 -14.712 -25.231 1.00 91.75 235 LYS A C 1
ATOM 1788 O O . LYS A 1 235 ? 5.609 -14.307 -24.644 1.00 91.75 235 LYS A O 1
ATOM 1793 N N . PHE A 1 236 ? 7.652 -13.937 -25.578 1.00 94.19 236 PHE A N 1
ATOM 1794 C CA . PHE A 1 236 ? 7.826 -12.549 -25.157 1.00 94.19 236 PHE A CA 1
ATOM 1795 C C . PHE A 1 236 ? 7.700 -11.534 -26.295 1.00 94.19 236 PHE A C 1
ATOM 1797 O O . PHE A 1 236 ? 7.778 -10.342 -26.022 1.00 94.19 236 PHE A O 1
ATOM 1804 N N . ILE A 1 237 ? 7.416 -11.967 -27.524 1.00 94.56 237 ILE A N 1
ATOM 1805 C CA . ILE A 1 237 ? 6.958 -11.100 -28.614 1.00 94.56 237 ILE A CA 1
ATOM 1806 C C . ILE A 1 237 ? 5.526 -11.501 -28.975 1.00 94.56 237 ILE A C 1
ATOM 1808 O O . ILE A 1 237 ? 5.214 -12.671 -29.208 1.00 94.56 237 ILE A O 1
ATOM 1812 N N . TYR A 1 238 ? 4.613 -10.532 -28.966 1.00 90.50 238 TYR A N 1
ATOM 1813 C CA . TYR A 1 238 ? 3.228 -10.758 -29.357 1.00 90.50 238 TYR A CA 1
ATOM 1814 C C . TYR A 1 238 ? 3.106 -10.968 -30.866 1.00 90.50 238 TYR A C 1
ATOM 1816 O O . TYR A 1 238 ? 3.930 -10.515 -31.653 1.00 90.50 238 TYR A O 1
ATOM 1824 N N . GLY A 1 239 ? 1.995 -11.568 -31.305 1.00 86.44 239 GLY A N 1
ATOM 1825 C CA . GLY A 1 239 ? 1.683 -11.681 -32.735 1.00 86.44 239 GLY A CA 1
ATOM 1826 C C . GLY A 1 239 ? 1.517 -10.333 -33.457 1.00 86.44 239 GLY A C 1
ATOM 1827 O O . GLY A 1 239 ? 1.458 -10.322 -34.683 1.00 86.44 239 GLY A O 1
ATOM 1828 N N . SER A 1 240 ? 1.435 -9.215 -32.722 1.00 87.44 240 SER A N 1
ATOM 1829 C CA . SER A 1 240 ? 1.490 -7.856 -33.277 1.00 87.44 240 SER A CA 1
ATOM 1830 C C . SER A 1 240 ? 2.895 -7.435 -33.718 1.00 87.44 240 SER A C 1
ATOM 1832 O O . SER A 1 240 ? 3.010 -6.504 -34.508 1.00 87.44 240 SER A O 1
ATOM 1834 N N . GLY A 1 241 ? 3.938 -8.131 -33.254 1.00 89.06 241 GLY A N 1
ATOM 1835 C CA . GLY A 1 241 ? 5.336 -7.754 -33.451 1.00 89.06 241 GLY A CA 1
ATOM 1836 C C . GLY A 1 241 ? 5.906 -6.873 -32.340 1.00 89.06 241 GLY A C 1
ATOM 1837 O O . GLY A 1 241 ? 7.029 -6.418 -32.490 1.00 89.06 241 GLY A O 1
ATOM 1838 N N . ASP A 1 242 ? 5.171 -6.646 -31.245 1.00 92.62 242 ASP A N 1
ATOM 1839 C CA . ASP A 1 242 ? 5.645 -5.874 -30.088 1.00 92.62 242 ASP A CA 1
ATOM 1840 C C . ASP A 1 242 ? 6.146 -6.792 -28.969 1.00 92.62 242 ASP A C 1
ATOM 1842 O O . ASP A 1 242 ? 5.608 -7.884 -28.752 1.00 92.62 242 ASP A O 1
ATOM 1846 N N . VAL A 1 243 ? 7.124 -6.323 -28.193 1.00 94.00 243 VAL A N 1
ATOM 1847 C CA . VAL A 1 243 ? 7.568 -7.017 -26.979 1.00 94.00 243 VAL A CA 1
ATOM 1848 C C . VAL A 1 243 ? 6.457 -7.003 -25.925 1.00 94.00 243 VAL A C 1
ATOM 1850 O O . VAL A 1 243 ? 5.815 -5.988 -25.651 1.00 94.00 243 VAL A O 1
ATOM 1853 N N . ALA A 1 244 ? 6.251 -8.142 -25.272 1.00 92.19 244 ALA A N 1
ATOM 1854 C CA . ALA A 1 244 ? 5.349 -8.298 -24.144 1.00 92.19 244 ALA A CA 1
ATOM 1855 C C . ALA A 1 244 ? 5.971 -7.736 -22.854 1.00 92.19 244 ALA A C 1
ATOM 1857 O O . ALA A 1 244 ? 6.259 -8.491 -21.924 1.00 92.19 244 ALA A O 1
ATOM 1858 N N . TRP A 1 245 ? 6.169 -6.415 -22.789 1.00 89.31 245 TRP A N 1
ATOM 1859 C CA . TRP A 1 245 ? 6.899 -5.743 -21.705 1.00 89.31 245 TRP A CA 1
ATOM 1860 C C . TRP A 1 245 ? 6.376 -6.053 -20.303 1.00 89.31 245 TRP A C 1
ATOM 1862 O O . TRP A 1 245 ? 7.175 -6.245 -19.393 1.00 89.31 245 TRP A O 1
ATOM 1872 N N . THR A 1 246 ? 5.061 -6.209 -20.127 1.00 84.06 246 THR A N 1
ATOM 1873 C CA . THR A 1 246 ? 4.481 -6.672 -18.855 1.00 84.06 246 THR A CA 1
ATOM 1874 C C . THR A 1 246 ? 5.036 -8.036 -18.444 1.00 84.06 246 THR A C 1
ATOM 1876 O O . THR A 1 246 ? 5.497 -8.188 -17.323 1.00 84.06 246 THR A O 1
ATOM 1879 N N . LYS A 1 247 ? 5.104 -9.006 -19.367 1.00 86.56 247 LYS A N 1
ATOM 1880 C CA . LYS A 1 247 ? 5.655 -10.338 -19.073 1.00 86.56 247 LYS A CA 1
ATOM 1881 C C . LYS A 1 247 ? 7.153 -10.288 -18.798 1.00 86.56 247 LYS A C 1
ATOM 1883 O O . LYS A 1 247 ? 7.634 -10.990 -17.916 1.00 86.56 247 LYS A O 1
ATOM 1888 N N . VAL A 1 248 ? 7.891 -9.482 -19.569 1.00 86.62 248 VAL A N 1
ATOM 1889 C CA . VAL A 1 248 ? 9.328 -9.251 -19.343 1.00 86.62 248 VAL A CA 1
ATOM 1890 C C . VAL A 1 248 ? 9.538 -8.716 -17.926 1.00 86.62 248 VAL A C 1
ATOM 1892 O O . VAL A 1 248 ? 10.385 -9.218 -17.193 1.00 86.62 248 VAL A O 1
ATOM 1895 N N . LYS A 1 249 ? 8.726 -7.737 -17.518 1.00 82.62 249 LYS A N 1
ATOM 1896 C CA . LYS A 1 249 ? 8.766 -7.137 -16.187 1.00 82.62 249 LYS A CA 1
ATOM 1897 C C . LYS A 1 249 ? 8.415 -8.137 -15.085 1.00 82.62 249 LYS A C 1
ATOM 1899 O O . LYS A 1 249 ? 9.171 -8.244 -14.125 1.00 82.62 249 LYS A O 1
ATOM 1904 N N . ASP A 1 250 ? 7.343 -8.905 -15.244 1.00 78.44 250 ASP A N 1
ATOM 1905 C CA . ASP A 1 250 ? 6.943 -9.930 -14.274 1.00 78.44 250 ASP A CA 1
ATOM 1906 C C . ASP A 1 250 ? 8.050 -10.973 -14.076 1.00 78.44 250 ASP A C 1
ATOM 1908 O O . ASP A 1 250 ? 8.372 -11.331 -12.944 1.00 78.44 250 ASP A O 1
ATOM 1912 N N . HIS A 1 251 ? 8.707 -11.398 -15.161 1.00 81.44 251 HIS A N 1
ATOM 1913 C CA . HIS A 1 251 ? 9.828 -12.335 -15.092 1.00 81.44 251 HIS A CA 1
ATOM 1914 C C . HIS A 1 251 ? 11.060 -11.744 -14.387 1.00 81.44 251 HIS A C 1
ATOM 1916 O O . HIS A 1 251 ? 11.807 -12.476 -13.746 1.00 81.44 251 HIS A O 1
ATOM 1922 N N . ARG A 1 252 ? 11.274 -10.422 -14.462 1.00 78.62 252 ARG A N 1
ATOM 1923 C CA . ARG A 1 252 ? 12.340 -9.741 -13.703 1.00 78.62 252 ARG A CA 1
ATOM 1924 C C . ARG A 1 252 ? 12.054 -9.682 -12.205 1.00 78.62 252 ARG A C 1
ATOM 1926 O O . ARG A 1 252 ? 12.991 -9.747 -11.419 1.00 78.62 252 ARG A O 1
ATOM 1933 N N . LEU A 1 253 ? 10.787 -9.524 -11.822 1.00 69.75 253 LEU A N 1
ATOM 1934 C CA . LEU A 1 253 ? 10.363 -9.466 -10.416 1.00 69.75 253 LEU A CA 1
ATOM 1935 C C . LEU A 1 253 ? 10.259 -10.853 -9.789 1.00 69.75 253 LEU A C 1
ATOM 1937 O O . LEU A 1 253 ? 10.494 -11.025 -8.599 1.00 69.75 253 LEU A O 1
ATOM 1941 N N . THR A 1 254 ? 9.923 -11.844 -10.608 1.00 64.12 254 THR A N 1
ATOM 1942 C CA . THR A 1 254 ? 9.785 -13.240 -10.210 1.00 64.12 254 THR A CA 1
ATOM 1943 C C . THR A 1 254 ? 10.659 -14.109 -11.114 1.00 64.12 254 THR A C 1
ATOM 1945 O O . THR A 1 254 ? 10.137 -14.865 -11.936 1.00 64.12 254 THR A O 1
ATOM 1948 N N . PRO A 1 255 ? 12.001 -13.998 -11.015 1.00 53.97 255 PRO A N 1
ATOM 1949 C CA . PRO A 1 255 ? 12.885 -14.908 -11.727 1.00 53.97 255 PRO A CA 1
ATOM 1950 C C . PRO A 1 255 ? 12.605 -16.302 -11.171 1.00 53.97 255 PRO A C 1
ATOM 1952 O O . PRO A 1 255 ? 12.949 -16.580 -10.029 1.00 53.97 255 PRO A O 1
ATOM 1955 N N . GLU A 1 256 ? 11.859 -17.102 -11.937 1.00 46.34 256 GLU A N 1
ATOM 1956 C CA . GLU A 1 256 ? 11.229 -18.372 -11.560 1.00 46.34 256 GLU A CA 1
ATOM 1957 C C . GLU A 1 256 ? 11.746 -18.975 -10.242 1.00 46.34 256 GLU A C 1
ATOM 1959 O O . GLU A 1 256 ? 12.828 -19.566 -10.178 1.00 46.34 256 GLU A O 1
ATOM 1964 N N . ALA A 1 257 ? 10.906 -18.926 -9.201 1.00 37.16 257 ALA A N 1
ATOM 1965 C CA . ALA A 1 257 ? 10.869 -20.016 -8.243 1.00 37.16 257 ALA A CA 1
ATOM 1966 C C . ALA A 1 257 ? 10.688 -21.292 -9.069 1.00 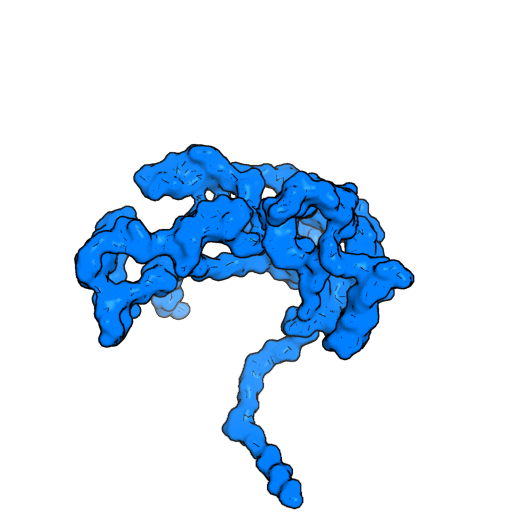37.16 257 ALA A C 1
ATOM 1968 O O . ALA A 1 257 ? 9.644 -21.509 -9.688 1.00 37.16 257 ALA A O 1
ATOM 1969 N N . SER A 1 258 ? 11.737 -22.102 -9.141 1.00 34.53 258 SER A N 1
ATOM 1970 C CA . SER A 1 258 ? 11.739 -23.387 -9.817 1.00 34.53 258 SER A CA 1
ATOM 1971 C C . SER A 1 258 ? 10.830 -24.368 -9.070 1.00 34.53 258 SER A C 1
ATOM 1973 O O . SER A 1 258 ? 11.278 -25.328 -8.453 1.00 34.53 258 SER A O 1
ATOM 1975 N N . LEU A 1 259 ? 9.514 -24.185 -9.181 1.00 36.16 259 LEU A N 1
ATOM 1976 C CA . LEU A 1 259 ? 8.534 -25.256 -9.018 1.00 36.16 259 LEU A CA 1
ATOM 1977 C C . LEU A 1 259 ? 8.570 -26.130 -10.277 1.00 36.16 259 LEU A C 1
ATOM 1979 O O . LEU A 1 259 ? 7.632 -26.214 -11.065 1.00 36.16 259 LEU A O 1
ATOM 1983 N N . GLY A 1 260 ? 9.721 -26.769 -10.463 1.00 27.00 260 GLY A N 1
ATOM 1984 C CA . GLY A 1 260 ? 9.954 -27.850 -11.401 1.00 27.00 260 GLY A CA 1
ATOM 1985 C C . GLY A 1 260 ? 10.120 -29.148 -10.624 1.00 27.00 260 GLY A C 1
ATOM 1986 O O . GLY A 1 260 ? 11.239 -29.533 -10.320 1.00 27.00 260 GLY A O 1
ATOM 1987 N N . GLY A 1 261 ? 8.995 -29.796 -10.318 1.00 35.69 261 GLY A N 1
ATOM 1988 C CA . GLY A 1 261 ? 8.871 -31.231 -10.046 1.00 35.69 261 GLY A CA 1
ATOM 1989 C C . GLY A 1 261 ? 9.756 -31.851 -8.959 1.00 35.69 261 GLY A C 1
ATOM 1990 O O . GLY A 1 261 ? 10.865 -32.292 -9.248 1.00 35.69 261 GLY A O 1
ATOM 1991 N N . MET A 1 262 ? 9.163 -32.073 -7.784 1.00 30.09 262 MET A N 1
ATOM 1992 C CA . MET A 1 262 ? 9.146 -33.377 -7.100 1.00 30.09 262 MET A CA 1
ATOM 1993 C C . MET A 1 262 ? 7.816 -33.550 -6.373 1.00 30.09 262 MET A C 1
ATOM 1995 O O . MET A 1 262 ? 7.371 -32.569 -5.741 1.00 30.09 262 MET A O 1
#

Secondary structure (DSSP, 8-state):
-PPPP--S----PPP-GGGSEEE--TTT--SGGG-SHHHHHHHHT--EEEES-TTHHHHS-GGGSTT--EEE-TTT-SEEE---HHHHHHHHHHHT-EEEEEEPSGGGEEEEE-TTSPEEE---HHHHHHHHHHHHTTTTT--PPEEEEEE-SSTTTSS---HHHHHHHHHHHHHHHHHHHHHSSSGGGSTT-EEEEPPP---GGG-SGGG--SSHHHHHHHHHHHHT----HHHHB-TTS-B-HHHHHHHHHS--------

Organism: NCBI:txid2716691

Solvent-accessible surface area (backbone atoms only — not comparable to full-atom values): 15057 Å² total; per-residue (Å²): 137,86,83,85,89,76,85,90,73,78,80,86,74,83,85,57,69,87,78,41,56,43,70,45,43,45,70,79,60,40,73,64,95,85,35,58,46,60,60,52,39,63,75,68,61,48,45,30,38,30,37,51,22,67,66,49,16,43,73,41,69,34,62,78,45,42,79,43,54,62,45,67,35,88,91,74,72,40,84,37,63,27,63,26,46,36,61,52,32,36,50,28,41,77,68,70,24,27,31,29,43,31,38,48,45,48,85,21,52,41,89,56,55,51,99,86,67,46,39,39,55,46,69,60,61,67,58,54,41,51,39,54,53,31,55,74,70,22,74,43,55,35,76,37,52,64,47,28,44,31,47,43,46,63,46,30,72,71,40,52,25,32,55,66,32,46,48,46,34,45,54,52,51,50,52,48,51,54,54,42,48,67,67,44,89,68,32,83,80,48,72,80,45,42,78,43,72,74,76,80,60,66,41,73,61,24,38,62,68,88,78,50,71,81,53,39,69,52,27,51,50,50,48,20,64,77,67,74,48,88,80,54,62,90,81,42,37,44,98,88,60,45,55,37,53,56,59,57,49,48,43,70,79,48,66,70,80,78,87,70,85,132

Nearest PDB structures (foldseek):
  2dbo-assembly1_A-2  TM=4.011E-01  e=1.351E+00  Aquifex aeolicus VF5
  4ksi-assembly1_A  TM=3.440E-01  e=7.882E+00  Solanum lycopersicum
  3sxp-assembly1_E  TM=1.670E-01  e=6.568E+00  Helicobacter pylori G27